Protein AF-A0A4Q7M6X7-F1 (afdb_monomer)

Structure (mmCIF, N/CA/C/O backbone):
data_AF-A0A4Q7M6X7-F1
#
_entry.id   AF-A0A4Q7M6X7-F1
#
loop_
_atom_site.group_PDB
_atom_site.id
_atom_site.type_symbol
_atom_site.label_atom_id
_atom_site.label_alt_id
_atom_site.label_comp_id
_atom_site.label_asym_id
_atom_site.label_entity_id
_atom_site.label_seq_id
_atom_site.pdbx_PDB_ins_code
_atom_site.Cartn_x
_atom_site.Cartn_y
_atom_site.Cartn_z
_atom_site.occupancy
_atom_site.B_iso_or_equiv
_atom_site.auth_seq_id
_atom_site.auth_comp_id
_atom_site.auth_asym_id
_atom_site.auth_atom_id
_atom_site.pdbx_PDB_model_num
ATOM 1 N N . MET A 1 1 ? 23.622 17.081 33.158 1.00 60.22 1 MET A N 1
ATOM 2 C CA . MET A 1 1 ? 22.443 16.207 32.948 1.00 60.22 1 MET A CA 1
ATOM 3 C C . MET A 1 1 ? 22.949 14.878 32.394 1.00 60.22 1 MET A C 1
ATOM 5 O O . MET A 1 1 ? 23.572 14.909 31.345 1.00 60.22 1 MET A O 1
ATOM 9 N N . SER A 1 2 ? 22.808 13.750 33.102 1.00 85.81 2 SER A N 1
ATOM 10 C CA . SER A 1 2 ? 23.437 12.482 32.676 1.00 85.81 2 SER A CA 1
ATOM 11 C C . SER A 1 2 ? 22.753 11.872 31.443 1.00 85.81 2 SER A C 1
ATOM 13 O O . SER A 1 2 ? 21.548 12.058 31.244 1.00 85.81 2 SER A O 1
ATOM 15 N N . ALA A 1 3 ? 23.503 11.115 30.633 1.00 75.94 3 ALA A N 1
ATOM 16 C CA . ALA A 1 3 ? 22.980 10.408 29.458 1.00 75.94 3 ALA A CA 1
ATOM 17 C C . ALA A 1 3 ? 21.802 9.478 29.814 1.00 75.94 3 ALA A C 1
ATOM 19 O O . ALA A 1 3 ? 20.800 9.440 29.104 1.00 75.94 3 ALA A O 1
ATOM 20 N N . ALA A 1 4 ? 21.860 8.821 30.978 1.00 76.25 4 ALA A N 1
ATOM 21 C CA . ALA A 1 4 ? 20.775 7.991 31.501 1.00 76.25 4 ALA A CA 1
ATOM 22 C C . ALA A 1 4 ? 19.491 8.793 31.801 1.00 76.25 4 ALA A C 1
ATOM 24 O O . ALA A 1 4 ? 18.389 8.351 31.477 1.00 76.25 4 ALA A O 1
ATOM 25 N N . ALA A 1 5 ? 19.614 10.002 32.362 1.00 75.50 5 ALA A N 1
ATOM 26 C CA . ALA A 1 5 ? 18.465 10.873 32.620 1.00 75.50 5 ALA A CA 1
ATOM 27 C C . ALA A 1 5 ? 17.853 11.432 31.323 1.00 75.50 5 ALA A C 1
ATOM 29 O O . ALA A 1 5 ? 16.642 11.643 31.248 1.00 75.50 5 ALA A O 1
ATOM 30 N N . TRP A 1 6 ? 18.677 11.675 30.297 1.00 76.62 6 TRP A N 1
ATOM 31 C CA . TRP A 1 6 ? 18.209 12.062 28.964 1.00 76.62 6 TRP A CA 1
ATOM 32 C C . TRP A 1 6 ? 17.449 10.917 28.279 1.00 76.62 6 TRP A C 1
ATOM 34 O O . TRP A 1 6 ? 16.283 11.102 27.936 1.00 76.62 6 TRP A O 1
ATOM 44 N N . LEU A 1 7 ? 18.035 9.715 28.216 1.00 79.69 7 LEU A N 1
ATOM 45 C CA . LEU A 1 7 ? 17.387 8.518 27.663 1.00 79.69 7 LEU A CA 1
ATOM 46 C C . LEU A 1 7 ? 16.067 8.189 28.378 1.00 79.69 7 LEU A C 1
ATOM 48 O O . LEU A 1 7 ? 15.069 7.869 27.734 1.00 79.69 7 LEU A O 1
ATOM 52 N N . GLY A 1 8 ? 16.027 8.324 29.708 1.00 79.88 8 GLY A N 1
ATOM 53 C CA . GLY A 1 8 ? 14.819 8.090 30.499 1.00 79.88 8 GLY A CA 1
ATOM 54 C C . GLY A 1 8 ? 13.679 9.070 30.197 1.00 79.88 8 GLY A C 1
ATOM 55 O O . GLY A 1 8 ? 12.515 8.665 30.186 1.00 79.88 8 GLY A O 1
ATOM 56 N N . ARG A 1 9 ? 13.984 10.347 29.930 1.00 84.38 9 ARG A N 1
ATOM 57 C CA . ARG A 1 9 ? 12.972 11.343 29.534 1.00 84.38 9 ARG A CA 1
ATOM 58 C C . ARG A 1 9 ? 12.481 11.124 28.113 1.00 84.38 9 ARG A C 1
ATOM 60 O O . ARG A 1 9 ? 11.271 11.146 27.897 1.00 84.38 9 ARG A O 1
ATOM 67 N N . GLU A 1 10 ? 13.389 10.880 27.174 1.00 81.62 10 GLU A N 1
ATOM 68 C CA . GLU A 1 10 ? 13.009 10.642 25.781 1.00 81.62 10 GLU A CA 1
ATOM 69 C C . GLU A 1 10 ? 12.154 9.382 25.654 1.00 81.62 10 GLU A C 1
ATOM 71 O O . GLU A 1 10 ? 11.096 9.432 25.034 1.00 81.62 10 GLU A O 1
ATOM 76 N N . ARG A 1 11 ? 12.500 8.291 26.350 1.00 76.88 11 ARG A N 1
ATOM 77 C CA . ARG A 1 11 ? 11.667 7.080 26.380 1.00 76.88 11 ARG A CA 1
ATOM 78 C C . ARG A 1 11 ? 10.240 7.363 26.858 1.00 76.88 11 ARG A C 1
ATOM 80 O O . ARG A 1 11 ? 9.290 6.991 26.179 1.00 76.88 11 ARG A O 1
ATOM 87 N N . ARG A 1 12 ? 10.070 8.084 27.975 1.00 79.62 12 ARG A N 1
ATOM 88 C CA . ARG A 1 12 ? 8.732 8.466 28.478 1.00 79.62 12 ARG A CA 1
ATOM 89 C C . ARG A 1 12 ? 7.971 9.335 27.481 1.00 79.62 12 ARG A C 1
ATOM 91 O O . ARG A 1 12 ? 6.757 9.212 27.360 1.00 79.62 12 ARG A O 1
ATOM 98 N N . ARG A 1 13 ? 8.676 10.214 26.767 1.00 81.69 13 ARG A N 1
ATOM 99 C CA . ARG A 1 13 ? 8.093 11.074 25.737 1.00 81.69 13 ARG A CA 1
ATOM 100 C C . ARG A 1 13 ? 7.631 10.262 24.528 1.00 81.69 13 ARG A C 1
ATOM 102 O O . ARG A 1 13 ? 6.521 10.483 24.055 1.00 81.69 13 ARG A O 1
ATOM 109 N N . PHE A 1 14 ? 8.436 9.309 24.064 1.00 74.44 14 PHE A N 1
ATOM 110 C CA . PHE A 1 14 ? 8.073 8.387 22.987 1.00 74.44 14 PHE A CA 1
ATOM 111 C C . PHE A 1 14 ? 6.892 7.490 23.369 1.00 74.44 14 PHE A C 1
ATOM 113 O O . PHE A 1 14 ? 5.932 7.410 22.603 1.00 74.44 14 PHE A O 1
ATOM 120 N N . ASP A 1 15 ? 6.901 6.903 24.568 1.00 75.00 15 ASP A N 1
ATOM 121 C CA . ASP A 1 15 ? 5.786 6.094 25.076 1.00 75.00 15 ASP A CA 1
ATOM 122 C C . ASP A 1 15 ? 4.497 6.926 25.153 1.00 75.00 15 ASP A C 1
ATOM 124 O O . ASP A 1 15 ? 3.442 6.513 24.661 1.00 75.00 15 ASP A O 1
ATOM 128 N N . ALA A 1 16 ? 4.588 8.151 25.680 1.00 78.19 16 ALA A N 1
ATOM 129 C CA . ALA A 1 16 ? 3.461 9.075 25.730 1.00 78.19 16 ALA A CA 1
ATOM 130 C C . ALA A 1 16 ? 2.956 9.452 24.328 1.00 78.19 16 ALA A C 1
ATOM 132 O O . ALA A 1 16 ? 1.749 9.543 24.126 1.00 78.19 16 ALA A O 1
ATOM 133 N N . LEU A 1 17 ? 3.842 9.637 23.344 1.00 75.94 17 LEU A N 1
ATOM 134 C CA . LEU A 1 17 ? 3.468 9.941 21.958 1.00 75.94 17 LEU A CA 1
ATOM 135 C C . LEU A 1 17 ? 2.793 8.754 21.256 1.00 75.94 17 LEU A C 1
ATOM 137 O O . LEU A 1 17 ? 1.830 8.949 20.506 1.00 75.94 17 LEU A O 1
ATOM 141 N N . LEU A 1 18 ? 3.267 7.531 21.503 1.00 69.00 18 LEU A N 1
ATOM 142 C CA . LEU A 1 18 ? 2.704 6.312 20.924 1.00 69.00 18 LEU A CA 1
ATOM 143 C C . LEU A 1 18 ? 1.310 6.025 21.488 1.00 69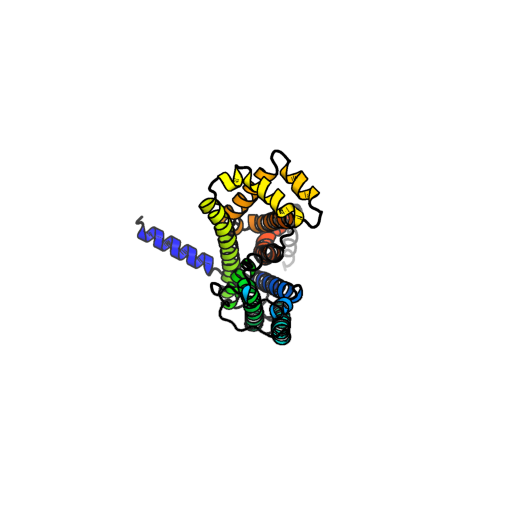.00 18 LEU A C 1
ATOM 145 O O . LEU A 1 18 ? 0.373 5.794 20.717 1.00 69.00 18 LEU A O 1
ATOM 149 N N . ILE A 1 19 ? 1.157 6.127 22.809 1.00 79.56 19 ILE A N 1
ATOM 150 C CA . ILE A 1 19 ? -0.067 5.769 23.543 1.00 79.56 19 ILE A CA 1
ATOM 151 C C . ILE A 1 19 ? -1.029 6.968 23.667 1.00 79.56 19 ILE A C 1
ATOM 153 O O . ILE A 1 19 ? -2.177 6.808 24.084 1.00 79.56 19 ILE A O 1
ATOM 157 N N . ALA A 1 20 ? -0.617 8.169 23.233 1.00 85.69 20 ALA A N 1
ATOM 158 C CA . ALA A 1 20 ? -1.441 9.376 23.273 1.00 85.69 20 ALA A CA 1
ATOM 159 C C . ALA A 1 20 ? -2.847 9.114 22.702 1.00 85.69 20 ALA A C 1
ATOM 161 O O . ALA A 1 20 ? -2.956 8.599 21.579 1.00 85.69 20 ALA A O 1
ATOM 162 N N . PRO A 1 21 ? -3.923 9.515 23.402 1.00 89.62 21 PRO A N 1
ATOM 163 C CA . PRO A 1 21 ? -5.282 9.329 22.916 1.00 89.62 21 PRO A CA 1
ATOM 164 C C . PRO A 1 21 ? -5.461 9.862 21.492 1.00 89.62 21 PRO A C 1
ATOM 166 O O . PRO A 1 21 ? -5.054 10.979 21.165 1.00 89.62 21 PRO A O 1
ATOM 169 N N . GLY A 1 22 ? -6.052 9.042 20.626 1.00 91.69 22 GLY A N 1
ATOM 170 C CA . GLY A 1 22 ? -6.423 9.419 19.266 1.00 91.69 22 GLY A CA 1
ATOM 171 C C . GLY A 1 22 ? -7.928 9.403 19.087 1.00 91.69 22 GLY A C 1
ATOM 172 O O . GLY A 1 22 ? -8.649 8.755 19.840 1.00 91.69 22 GLY A O 1
ATOM 173 N N . GLU A 1 23 ? -8.408 10.129 18.084 1.00 93.56 23 GLU A N 1
ATOM 174 C CA . GLU A 1 23 ? -9.836 10.192 17.783 1.00 93.56 23 GLU A CA 1
ATOM 175 C C . GLU A 1 23 ? -10.318 8.946 17.037 1.00 93.56 23 GLU A C 1
ATOM 177 O O . GLU A 1 23 ? -9.700 8.522 16.053 1.00 93.56 23 GLU A O 1
ATOM 182 N N . ALA A 1 24 ? -11.475 8.422 17.450 1.00 95.12 24 ALA A N 1
ATOM 183 C CA . ALA A 1 24 ? -12.109 7.251 16.854 1.00 95.12 24 ALA A CA 1
ATOM 184 C C . ALA A 1 24 ? -12.298 7.394 15.335 1.00 95.12 24 ALA A C 1
ATOM 186 O O . ALA A 1 24 ? -12.160 6.413 14.604 1.00 95.12 24 ALA A O 1
ATOM 187 N N . ARG A 1 25 ? -12.566 8.608 14.826 1.00 95.25 25 ARG A N 1
ATOM 188 C CA . ARG A 1 25 ? -12.727 8.858 13.384 1.00 95.25 25 ARG A CA 1
ATOM 189 C C . ARG A 1 25 ? -11.512 8.430 12.564 1.00 95.25 25 ARG A C 1
ATOM 191 O O . ARG A 1 25 ? -11.690 7.794 11.534 1.00 95.25 25 ARG A O 1
ATOM 198 N N . HIS A 1 26 ? -10.290 8.744 13.002 1.00 94.38 26 HIS A N 1
ATOM 199 C CA . HIS A 1 26 ? -9.095 8.449 12.207 1.00 94.38 26 HIS A CA 1
ATOM 200 C C . HIS A 1 26 ? -8.833 6.949 12.201 1.00 94.38 26 HIS A C 1
ATOM 202 O O . HIS A 1 26 ? -8.603 6.375 11.143 1.00 94.38 26 HIS A O 1
ATOM 208 N N . ALA A 1 27 ? -8.958 6.302 13.365 1.00 95.94 27 ALA A N 1
ATOM 209 C CA . ALA A 1 27 ? -8.844 4.854 13.459 1.00 95.94 27 ALA A CA 1
ATOM 210 C C . ALA A 1 27 ? -9.886 4.144 12.589 1.00 95.94 27 ALA A C 1
ATOM 212 O O . ALA A 1 27 ? -9.571 3.174 11.906 1.00 95.94 27 ALA A O 1
ATOM 213 N N . ARG A 1 28 ? -11.118 4.664 12.553 1.00 96.19 28 ARG A N 1
ATOM 214 C CA . ARG A 1 28 ? -12.157 4.156 11.661 1.00 96.19 28 ARG A CA 1
ATOM 215 C C . ARG A 1 28 ? -11.757 4.284 10.197 1.00 96.19 28 ARG A C 1
ATOM 217 O O . ARG A 1 28 ? -11.775 3.273 9.501 1.00 96.19 28 ARG A O 1
ATOM 224 N N . TRP A 1 29 ? -11.416 5.484 9.742 1.00 96.62 29 TRP A N 1
ATOM 225 C CA . TRP A 1 29 ? -11.080 5.721 8.340 1.00 96.62 29 TRP A CA 1
ATOM 226 C C . TRP A 1 29 ? -9.911 4.863 7.873 1.00 96.62 29 TRP A C 1
ATOM 228 O O . TRP A 1 29 ? -10.041 4.193 6.856 1.00 96.62 29 TRP A O 1
ATOM 238 N N . VAL A 1 30 ? -8.827 4.803 8.650 1.00 97.69 30 VAL A N 1
ATOM 239 C CA . VAL A 1 30 ? -7.657 3.994 8.289 1.00 97.69 30 VAL A CA 1
ATOM 240 C C . VAL A 1 30 ? -8.013 2.509 8.246 1.00 97.69 30 VAL A C 1
ATOM 242 O O . VAL A 1 30 ? -7.757 1.858 7.242 1.00 97.69 30 VAL A O 1
ATOM 245 N N . HIS A 1 31 ? -8.682 1.975 9.274 1.00 98.12 31 HIS A N 1
ATOM 246 C CA . HIS A 1 31 ? -9.094 0.568 9.281 1.00 98.12 31 HIS A CA 1
ATOM 247 C C . HIS A 1 31 ? -10.022 0.219 8.111 1.00 98.12 31 HIS A C 1
ATOM 249 O O . HIS A 1 31 ? -9.850 -0.811 7.471 1.00 98.12 31 HIS A O 1
ATOM 255 N N . ALA A 1 32 ? -11.041 1.044 7.847 1.00 98.12 32 ALA A N 1
ATOM 256 C CA . ALA A 1 32 ? -11.970 0.797 6.745 1.00 98.12 32 ALA A CA 1
ATOM 257 C C . ALA A 1 32 ? -11.271 0.920 5.388 1.00 98.12 32 ALA A C 1
ATOM 259 O O . ALA A 1 32 ? -11.530 0.105 4.514 1.00 98.12 32 ALA A O 1
ATOM 260 N N . GLY A 1 33 ? -10.361 1.885 5.234 1.00 98.38 33 GLY A N 1
ATOM 261 C CA . GLY A 1 33 ? -9.555 2.045 4.031 1.00 98.38 33 GLY A CA 1
ATOM 262 C C . GLY A 1 33 ? -8.668 0.829 3.778 1.00 98.38 33 GLY A C 1
ATOM 263 O O . GLY A 1 33 ? -8.742 0.249 2.706 1.00 98.38 33 GLY A O 1
ATOM 264 N N . VAL A 1 34 ? -7.904 0.371 4.776 1.00 98.44 34 VAL A N 1
ATOM 265 C CA . VAL A 1 34 ? -7.063 -0.834 4.644 1.00 98.44 34 VAL A CA 1
ATOM 266 C C . VAL A 1 34 ? -7.916 -2.075 4.354 1.00 98.44 34 VAL A C 1
ATOM 268 O O . VAL A 1 34 ? -7.572 -2.849 3.466 1.00 98.44 34 VAL A O 1
ATOM 271 N N . ALA A 1 35 ? -9.059 -2.240 5.031 1.00 98.62 35 ALA A N 1
ATOM 272 C CA . ALA A 1 35 ? -10.004 -3.323 4.742 1.00 98.62 35 ALA A CA 1
ATOM 273 C C . ALA A 1 35 ? -10.546 -3.257 3.304 1.00 98.62 35 ALA A C 1
ATOM 275 O O . ALA A 1 35 ? -10.658 -4.288 2.649 1.00 98.62 35 ALA A O 1
ATOM 276 N N . ALA A 1 36 ? -10.844 -2.057 2.799 1.00 98.69 36 ALA A N 1
ATOM 277 C CA . ALA A 1 36 ? -11.293 -1.850 1.427 1.00 98.69 36 ALA A CA 1
ATOM 278 C C . ALA A 1 36 ? -10.204 -2.191 0.407 1.00 98.69 36 ALA A C 1
ATOM 280 O O . ALA A 1 36 ? -10.513 -2.832 -0.590 1.00 98.69 36 ALA A O 1
ATOM 281 N N . VAL A 1 37 ? -8.938 -1.843 0.667 1.00 98.44 37 VAL A N 1
ATOM 282 C CA . VAL A 1 37 ? -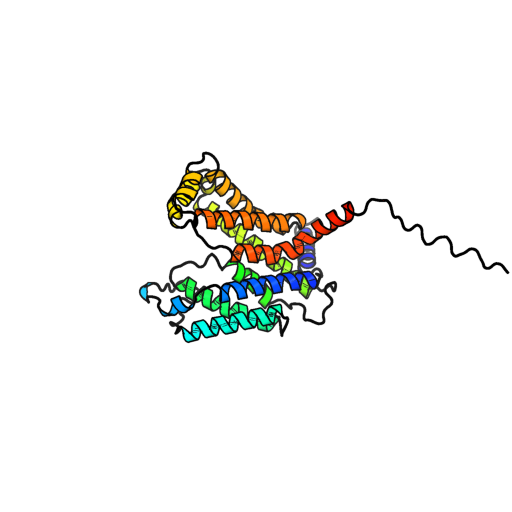7.826 -2.244 -0.211 1.00 98.44 37 VAL A CA 1
ATOM 283 C C . VAL A 1 37 ? -7.677 -3.762 -0.238 1.00 98.44 37 VAL A C 1
ATOM 285 O O . VAL A 1 37 ? -7.600 -4.338 -1.318 1.00 98.44 37 VAL A O 1
ATOM 288 N N . VAL A 1 38 ? -7.704 -4.422 0.925 1.00 98.38 38 VAL A N 1
ATOM 289 C CA . VAL A 1 38 ? -7.664 -5.893 1.012 1.00 98.38 38 VAL A CA 1
ATOM 290 C C . VAL A 1 38 ? -8.823 -6.519 0.229 1.00 98.38 38 VAL A C 1
ATOM 292 O O . VAL A 1 38 ? -8.597 -7.379 -0.616 1.00 98.38 38 VAL A O 1
ATOM 295 N N . GLY A 1 39 ? -10.056 -6.055 0.457 1.00 98.31 39 GLY A N 1
ATOM 296 C CA . GLY A 1 39 ? -11.241 -6.551 -0.245 1.00 98.31 39 GLY A CA 1
ATOM 297 C C . GLY A 1 39 ? -11.179 -6.331 -1.758 1.00 98.31 39 GLY A C 1
ATOM 298 O O . GLY A 1 39 ? -11.489 -7.244 -2.516 1.00 98.31 39 GLY A O 1
ATOM 299 N N . LEU A 1 40 ? -10.720 -5.158 -2.205 1.00 97.94 40 LEU A N 1
ATOM 300 C CA . LEU A 1 40 ? -10.545 -4.849 -3.624 1.00 97.94 40 LEU A CA 1
ATOM 301 C C . LEU A 1 40 ? -9.518 -5.778 -4.275 1.00 97.94 40 LEU A C 1
ATOM 303 O O . LEU A 1 40 ? -9.775 -6.299 -5.353 1.00 97.94 40 LEU A O 1
ATOM 307 N N . ARG A 1 41 ? -8.373 -6.013 -3.627 1.00 95.69 41 ARG A N 1
ATOM 308 C CA . ARG A 1 41 ? -7.322 -6.891 -4.165 1.00 95.69 41 ARG A CA 1
ATOM 309 C C . ARG A 1 41 ? -7.749 -8.351 -4.212 1.00 95.69 41 ARG A C 1
ATOM 311 O O . ARG A 1 41 ? -7.419 -9.046 -5.167 1.00 95.69 41 ARG A O 1
ATOM 318 N N . LEU A 1 42 ? -8.523 -8.795 -3.225 1.00 96.81 42 LEU A N 1
ATOM 319 C CA . LEU A 1 42 ? -9.161 -10.105 -3.264 1.00 96.81 42 LEU A CA 1
ATOM 320 C C . LEU A 1 42 ? -10.156 -10.210 -4.427 1.00 96.81 42 LEU A C 1
ATOM 322 O O . LEU A 1 42 ? -10.142 -11.209 -5.133 1.00 96.81 42 LEU A O 1
ATOM 326 N N . ALA A 1 43 ? -10.989 -9.193 -4.652 1.00 97.00 43 ALA A N 1
ATOM 327 C CA . ALA A 1 43 ? -12.038 -9.227 -5.670 1.00 97.00 43 ALA A CA 1
ATOM 328 C C . ALA A 1 43 ? -11.523 -9.048 -7.110 1.00 97.00 43 ALA A C 1
ATOM 330 O O . ALA A 1 43 ? -12.047 -9.677 -8.021 1.00 97.00 43 ALA A O 1
ATOM 331 N N . ALA A 1 44 ? -10.524 -8.189 -7.323 1.00 94.00 44 ALA A N 1
ATOM 332 C CA . ALA A 1 44 ? -10.094 -7.770 -8.659 1.00 94.00 44 ALA A CA 1
ATOM 333 C C . ALA A 1 44 ? -9.122 -8.742 -9.343 1.00 94.00 44 ALA A C 1
ATOM 335 O O . ALA A 1 44 ? -8.879 -8.617 -10.541 1.00 94.00 44 ALA A O 1
ATOM 336 N N . ARG A 1 45 ? -8.527 -9.673 -8.593 1.00 91.25 45 ARG A N 1
ATOM 337 C CA . ARG A 1 45 ? -7.543 -10.617 -9.122 1.00 91.25 45 ARG A CA 1
ATOM 338 C C . ARG A 1 45 ? -8.167 -11.986 -9.334 1.00 91.25 45 ARG A C 1
ATOM 340 O O . ARG A 1 45 ? -8.883 -12.481 -8.467 1.00 91.25 45 ARG A O 1
ATOM 347 N N . ASP A 1 46 ? -7.820 -12.612 -10.451 1.00 92.25 46 ASP A N 1
ATOM 348 C CA . ASP A 1 46 ? -8.075 -14.031 -10.645 1.00 92.25 46 ASP A CA 1
ATOM 349 C C . ASP A 1 46 ? -7.024 -14.861 -9.899 1.00 92.25 46 ASP A C 1
ATOM 351 O O . ASP A 1 46 ? -5.852 -14.927 -10.280 1.00 92.25 46 ASP A O 1
ATOM 355 N N . TRP A 1 47 ? -7.446 -15.460 -8.789 1.00 92.44 47 TRP A N 1
ATOM 356 C CA . TRP A 1 47 ? -6.603 -16.342 -7.988 1.00 92.44 47 TRP A CA 1
ATOM 357 C C . TRP A 1 47 ? -6.623 -17.784 -8.489 1.00 92.44 47 TRP A C 1
ATOM 359 O O . TRP A 1 47 ? -5.753 -18.554 -8.091 1.00 92.44 47 TRP A O 1
ATOM 369 N N . THR A 1 48 ? -7.579 -18.157 -9.347 1.00 93.62 48 THR A N 1
ATOM 370 C CA . THR A 1 48 ? -7.757 -19.542 -9.807 1.00 93.62 48 THR A CA 1
ATOM 371 C C . THR A 1 48 ? -6.614 -20.016 -10.694 1.00 93.62 48 THR A C 1
ATOM 373 O O . THR A 1 48 ? -6.300 -21.198 -10.671 1.00 93.62 48 THR A O 1
ATOM 376 N N . VAL A 1 49 ? -5.884 -19.085 -11.317 1.00 90.56 49 VAL A N 1
ATOM 377 C CA . VAL A 1 49 ? -4.621 -19.336 -12.031 1.00 90.56 49 VAL A CA 1
ATOM 378 C C . VAL A 1 49 ? -3.588 -20.084 -11.170 1.00 90.56 49 VAL A C 1
ATOM 380 O O . VAL A 1 49 ? -2.715 -20.764 -11.700 1.00 90.56 49 VAL A O 1
ATOM 383 N N . LEU A 1 50 ? -3.673 -20.007 -9.834 1.00 88.88 50 LEU A N 1
ATOM 384 C CA . LEU A 1 50 ? -2.807 -20.790 -8.943 1.00 88.88 50 LEU A CA 1
ATOM 385 C C . LEU A 1 50 ? -3.096 -22.297 -8.970 1.00 88.88 50 LEU A C 1
ATOM 387 O O . LEU A 1 50 ? -2.206 -23.067 -8.619 1.00 88.88 50 LEU A O 1
ATOM 391 N N . ALA A 1 51 ? -4.308 -22.713 -9.348 1.00 90.75 51 ALA A N 1
ATOM 392 C CA . ALA A 1 51 ? -4.676 -24.123 -9.462 1.00 90.75 51 ALA A CA 1
ATOM 393 C C . ALA A 1 51 ? -4.049 -24.784 -10.699 1.00 90.75 51 ALA A C 1
ATOM 395 O O . ALA A 1 51 ? -3.693 -25.956 -10.639 1.00 90.75 51 ALA A O 1
ATOM 396 N N . ASP A 1 52 ? -3.852 -24.018 -11.775 1.00 87.69 52 ASP A N 1
ATOM 397 C CA . ASP A 1 52 ? -3.264 -24.490 -13.038 1.00 87.69 52 ASP A CA 1
ATOM 398 C C . ASP A 1 52 ? -1.732 -24.328 -13.075 1.00 87.69 52 ASP A C 1
ATOM 400 O O . ASP A 1 52 ? -1.094 -24.413 -14.126 1.00 87.69 52 ASP A O 1
ATOM 404 N N . ARG A 1 53 ? -1.119 -24.043 -11.923 1.00 82.94 53 ARG A N 1
ATOM 405 C CA . ARG A 1 53 ? 0.311 -23.760 -11.814 1.00 82.94 53 ARG A CA 1
ATOM 406 C C . ARG A 1 53 ? 1.148 -25.013 -12.072 1.00 82.94 53 ARG A C 1
ATOM 408 O O . ARG A 1 53 ? 0.979 -26.025 -11.397 1.00 82.94 53 ARG A O 1
ATOM 415 N N . ASP A 1 54 ? 2.155 -24.876 -12.935 1.00 82.81 54 ASP A N 1
ATOM 416 C CA . ASP A 1 54 ? 3.196 -25.891 -13.108 1.00 82.81 54 ASP A CA 1
ATOM 417 C C . ASP A 1 54 ? 3.970 -26.110 -11.785 1.00 82.81 54 ASP A C 1
ATOM 419 O O . ASP A 1 54 ? 4.539 -25.150 -11.242 1.00 82.81 54 ASP A O 1
ATOM 423 N N . PRO A 1 55 ? 4.031 -27.349 -11.255 1.00 81.00 55 PRO A N 1
ATOM 424 C CA . PRO A 1 55 ? 4.787 -27.674 -10.048 1.00 81.00 55 PRO A CA 1
ATOM 425 C C . PRO A 1 55 ? 6.256 -27.228 -10.084 1.00 81.00 55 PRO A C 1
ATOM 427 O O . PRO A 1 55 ? 6.808 -26.906 -9.030 1.00 81.00 55 PRO A O 1
ATOM 430 N N . ALA A 1 56 ? 6.880 -27.159 -11.266 1.00 82.00 56 ALA A N 1
ATOM 431 C CA . ALA A 1 56 ? 8.265 -26.721 -11.441 1.00 82.00 56 ALA A CA 1
ATOM 432 C C . ALA A 1 56 ? 8.487 -25.239 -11.088 1.00 82.00 56 ALA A C 1
ATOM 434 O O . ALA A 1 56 ? 9.603 -24.841 -10.757 1.00 82.00 56 ALA A O 1
ATOM 435 N N . LEU A 1 57 ? 7.434 -24.416 -11.111 1.00 75.25 57 LEU A N 1
ATOM 436 C CA . LEU A 1 57 ? 7.500 -22.993 -10.759 1.00 75.25 57 LEU A CA 1
ATOM 437 C C . LEU A 1 57 ? 7.400 -22.744 -9.246 1.00 75.25 57 LEU A C 1
ATOM 439 O O . LEU A 1 57 ? 7.421 -21.593 -8.799 1.00 75.25 57 LEU A O 1
ATOM 443 N N . ARG A 1 58 ? 7.274 -23.800 -8.432 1.00 74.56 58 ARG A N 1
ATOM 444 C CA . ARG A 1 58 ? 7.153 -23.676 -6.981 1.00 74.56 58 ARG A CA 1
ATOM 445 C C . ARG A 1 58 ? 8.519 -23.451 -6.330 1.00 74.56 58 ARG A C 1
ATOM 447 O O . ARG A 1 58 ? 9.421 -24.277 -6.395 1.00 74.56 58 ARG A O 1
ATOM 454 N N . THR A 1 59 ? 8.635 -22.350 -5.596 1.00 71.81 59 THR A N 1
ATOM 455 C CA . THR A 1 59 ? 9.792 -22.030 -4.753 1.00 71.81 59 THR A CA 1
ATOM 456 C C . THR A 1 59 ? 9.485 -22.332 -3.287 1.00 71.81 59 THR A C 1
ATOM 458 O O . THR A 1 59 ? 8.571 -21.738 -2.704 1.00 71.81 59 THR A O 1
ATOM 461 N N . HIS A 1 60 ? 10.283 -23.199 -2.662 1.00 68.81 60 HIS A N 1
ATOM 462 C CA . HIS A 1 60 ? 10.122 -23.588 -1.253 1.00 68.81 60 HIS A CA 1
ATOM 463 C C . HIS A 1 60 ? 10.706 -22.584 -0.243 1.00 68.81 60 HIS A C 1
ATOM 465 O O . HIS A 1 60 ? 10.551 -22.760 0.960 1.00 68.81 60 HIS A O 1
ATOM 471 N N . THR A 1 61 ? 11.350 -21.515 -0.711 1.00 70.06 61 THR A N 1
ATOM 472 C CA . THR A 1 61 ? 12.008 -20.504 0.135 1.00 70.06 61 THR A CA 1
ATOM 473 C C . THR A 1 61 ? 11.053 -19.451 0.712 1.00 70.06 61 THR A C 1
ATOM 475 O O . THR A 1 61 ? 11.462 -18.643 1.541 1.00 70.06 61 THR A O 1
ATOM 478 N N . ASN A 1 62 ? 9.782 -19.453 0.299 1.00 74.38 62 ASN A N 1
ATOM 479 C CA . ASN A 1 62 ? 8.780 -18.455 0.684 1.00 74.38 62 ASN A CA 1
ATOM 480 C C . ASN A 1 62 ? 7.807 -18.975 1.761 1.00 74.38 62 ASN A C 1
ATOM 482 O O . ASN A 1 62 ? 7.659 -20.181 1.942 1.00 74.38 62 ASN A O 1
ATOM 486 N N . LEU A 1 63 ? 7.093 -18.060 2.440 1.00 71.62 63 LEU A N 1
ATOM 487 C CA . LEU A 1 63 ? 6.233 -18.328 3.614 1.00 71.62 63 LEU A CA 1
ATOM 488 C C . LEU A 1 63 ? 5.311 -19.556 3.477 1.00 71.62 63 LEU A C 1
ATOM 490 O O . LEU A 1 63 ? 5.126 -20.285 4.447 1.00 71.62 63 LEU A O 1
ATOM 494 N N . LEU A 1 64 ? 4.735 -19.770 2.288 1.00 81.62 64 LEU A N 1
ATOM 495 C CA . LEU A 1 64 ? 3.826 -20.882 1.972 1.00 81.62 64 LEU A CA 1
ATOM 496 C C . LEU A 1 64 ? 4.373 -21.796 0.865 1.00 81.62 64 LEU A C 1
ATOM 498 O O . LEU A 1 64 ? 3.612 -22.452 0.158 1.00 81.62 64 LEU A O 1
ATOM 502 N N . GLY A 1 65 ? 5.695 -21.851 0.696 1.00 77.94 65 GLY A N 1
ATOM 503 C CA . GLY A 1 65 ? 6.349 -22.744 -0.265 1.00 77.94 65 GLY A CA 1
ATOM 504 C C . GLY A 1 65 ? 6.148 -24.234 0.037 1.00 77.94 65 GLY A C 1
ATOM 505 O O . GLY A 1 65 ? 6.336 -25.067 -0.841 1.00 77.94 65 GLY A O 1
ATOM 506 N N . TRP A 1 66 ? 5.738 -24.567 1.260 1.00 82.31 66 TRP A N 1
ATOM 507 C CA . TRP A 1 66 ? 5.435 -25.923 1.726 1.00 82.31 66 TRP A CA 1
ATOM 508 C C . TRP A 1 66 ? 3.952 -26.306 1.588 1.00 82.31 66 TRP A C 1
ATOM 510 O O . TRP A 1 66 ? 3.601 -27.459 1.821 1.00 82.31 66 TRP A O 1
ATOM 520 N N . ALA A 1 67 ? 3.067 -25.362 1.248 1.00 84.19 67 ALA A N 1
ATOM 521 C CA . ALA A 1 67 ? 1.635 -25.632 1.177 1.00 84.19 67 ALA A CA 1
ATOM 522 C C . ALA A 1 67 ? 1.281 -26.485 -0.064 1.00 84.19 67 ALA A C 1
ATOM 524 O O . ALA A 1 67 ? 1.807 -26.214 -1.157 1.00 84.19 67 ALA A O 1
ATOM 525 N N . PRO A 1 68 ? 0.379 -27.480 0.074 1.00 84.12 68 PRO A N 1
ATOM 526 C CA . PRO A 1 68 ? -0.080 -28.292 -1.052 1.00 84.12 68 PRO A CA 1
ATOM 527 C C . PRO A 1 68 ? -0.822 -27.435 -2.085 1.00 84.12 68 PRO A C 1
ATOM 529 O O . PRO A 1 68 ? -1.297 -26.340 -1.770 1.00 84.12 68 PRO A O 1
ATOM 532 N N . ASP A 1 69 ? -0.914 -27.921 -3.327 1.00 85.25 69 ASP A N 1
ATOM 533 C CA . ASP A 1 69 ? -1.754 -27.266 -4.332 1.00 85.25 69 ASP A CA 1
ATOM 534 C C . ASP A 1 69 ? -3.219 -27.327 -3.906 1.00 85.25 69 ASP A C 1
ATOM 536 O O . ASP A 1 69 ? -3.703 -28.332 -3.381 1.00 85.25 69 ASP A O 1
ATOM 540 N N . LEU A 1 70 ? -3.909 -26.209 -4.105 1.00 90.44 70 LEU A N 1
ATOM 541 C CA . LEU A 1 70 ? -5.319 -26.077 -3.787 1.00 90.44 70 LEU A CA 1
ATOM 542 C C . LEU A 1 70 ? -6.124 -26.114 -5.086 1.00 90.44 70 LEU A C 1
ATOM 544 O O . LEU A 1 70 ? -5.751 -25.430 -6.041 1.00 90.44 70 LEU A O 1
ATOM 548 N N . PRO A 1 71 ? -7.249 -26.846 -5.127 1.00 94.25 71 PRO A N 1
ATOM 549 C CA . PRO A 1 71 ? -8.144 -26.783 -6.271 1.00 94.25 71 PRO A CA 1
ATOM 550 C C . PRO A 1 71 ? -8.747 -25.377 -6.401 1.00 94.25 71 PRO A C 1
ATOM 552 O O . PRO A 1 71 ? -8.908 -24.660 -5.406 1.00 94.25 71 PRO A O 1
ATOM 555 N N . ALA A 1 72 ? -9.162 -25.006 -7.615 1.00 95.62 72 ALA A N 1
ATOM 556 C CA . ALA A 1 72 ? -9.769 -23.702 -7.901 1.00 95.62 72 ALA A CA 1
ATOM 557 C C . ALA A 1 72 ? -10.948 -23.374 -6.966 1.00 95.62 72 ALA A C 1
ATOM 559 O O . ALA A 1 72 ? -11.081 -22.243 -6.503 1.00 95.62 72 ALA A O 1
ATOM 560 N N . SER A 1 73 ? -11.758 -24.373 -6.600 1.00 96.69 73 SER A N 1
ATOM 561 C CA . SER A 1 73 ? -12.878 -24.216 -5.663 1.00 96.69 73 SER A CA 1
ATOM 562 C C . SER A 1 73 ? -12.445 -23.738 -4.273 1.00 96.69 73 SER A C 1
ATOM 564 O O . SER A 1 73 ? -13.115 -22.891 -3.682 1.00 96.69 73 SER A O 1
ATOM 566 N N . ALA A 1 74 ? -11.312 -24.222 -3.758 1.00 96.25 74 ALA A N 1
ATOM 567 C CA . ALA A 1 74 ? -10.772 -23.786 -2.474 1.00 96.25 74 ALA A CA 1
ATOM 568 C C . ALA A 1 74 ? -10.245 -22.345 -2.551 1.00 96.25 74 ALA A C 1
ATOM 570 O O . ALA A 1 74 ? -10.478 -21.555 -1.636 1.00 96.25 74 ALA A O 1
ATOM 571 N N . LEU A 1 75 ? -9.595 -21.976 -3.659 1.00 96.38 75 LEU A N 1
ATOM 572 C CA . LEU A 1 75 ? -9.114 -20.611 -3.897 1.00 96.38 75 LEU A CA 1
ATOM 573 C C . LEU A 1 75 ? -10.279 -19.614 -3.997 1.00 96.38 75 LEU A C 1
ATOM 575 O O . LEU A 1 75 ? -10.246 -18.570 -3.345 1.00 96.38 75 LEU A O 1
ATOM 579 N N . ILE A 1 76 ? -11.343 -19.976 -4.723 1.00 97.25 76 ILE A N 1
ATOM 580 C CA . ILE A 1 76 ? -12.585 -19.193 -4.811 1.00 97.25 76 ILE A CA 1
ATOM 581 C C . ILE A 1 76 ? -13.234 -19.067 -3.430 1.00 97.25 76 ILE A C 1
ATOM 583 O O . ILE A 1 76 ? -13.646 -17.975 -3.045 1.00 97.25 76 ILE A O 1
ATOM 587 N N . ALA A 1 77 ? -13.299 -20.150 -2.650 1.00 97.81 77 ALA A N 1
ATOM 588 C CA . ALA A 1 77 ? -13.851 -20.100 -1.299 1.00 97.81 77 ALA A CA 1
ATOM 589 C C . ALA A 1 77 ? -13.066 -19.126 -0.402 1.00 97.81 77 ALA A C 1
ATOM 591 O O . ALA A 1 77 ? -13.673 -18.281 0.257 1.00 97.81 77 ALA A O 1
ATOM 592 N N . LEU A 1 78 ? -11.726 -19.180 -0.422 1.00 97.38 78 LEU A N 1
ATOM 593 C CA . LEU A 1 78 ? -10.870 -18.225 0.293 1.00 97.38 78 LEU A CA 1
ATOM 594 C C . LEU A 1 78 ? -11.120 -16.782 -0.163 1.00 97.38 78 LEU A C 1
ATOM 596 O O . LEU A 1 78 ? -11.227 -15.884 0.675 1.00 97.38 78 LEU A O 1
ATOM 600 N N . GLN A 1 79 ? -11.229 -16.562 -1.473 1.00 97.75 79 GLN A N 1
ATOM 601 C CA . GLN A 1 79 ? -11.498 -15.253 -2.059 1.00 97.75 79 GLN A CA 1
ATOM 602 C C . GLN A 1 79 ? -12.852 -14.701 -1.595 1.00 97.75 79 GLN A C 1
ATOM 604 O O . GLN A 1 79 ? -12.911 -13.594 -1.061 1.00 97.75 79 GLN A O 1
ATOM 609 N N . VAL A 1 80 ? -13.930 -15.477 -1.734 1.00 98.38 80 VAL A N 1
ATOM 610 C CA . VAL A 1 80 ? -15.291 -15.079 -1.345 1.00 98.38 80 VAL A CA 1
ATOM 611 C C . VAL A 1 80 ? -15.371 -14.803 0.154 1.00 98.38 80 VAL A C 1
ATOM 613 O O . VAL A 1 80 ? -15.858 -13.744 0.554 1.00 98.38 80 VAL A O 1
ATOM 616 N N . VAL A 1 81 ? -14.846 -15.702 0.993 1.00 98.69 81 VAL A N 1
ATOM 617 C CA . VAL A 1 81 ? -14.807 -15.507 2.451 1.00 98.69 81 VAL A CA 1
ATOM 618 C C . VAL A 1 81 ? -14.040 -14.234 2.800 1.00 98.69 81 VAL A C 1
ATOM 620 O O . VAL A 1 81 ? -14.527 -13.425 3.591 1.00 98.69 81 VAL A O 1
ATOM 623 N N . GLY A 1 82 ? -12.880 -14.010 2.179 1.00 98.62 82 GLY A N 1
ATOM 624 C CA . GLY A 1 82 ? -12.072 -12.820 2.409 1.00 98.62 82 GLY A CA 1
ATOM 625 C C . GLY A 1 82 ? -12.777 -11.520 2.002 1.00 98.62 82 GLY A C 1
ATOM 626 O O . GLY A 1 82 ? -12.758 -10.552 2.764 1.00 98.62 82 GLY A O 1
ATOM 627 N N . VAL A 1 83 ? -13.451 -11.494 0.846 1.00 98.75 83 VAL A N 1
ATOM 628 C CA . VAL A 1 83 ? -14.221 -10.329 0.370 1.00 98.75 83 VAL A CA 1
ATOM 629 C C . VAL A 1 83 ? -15.399 -10.036 1.297 1.00 98.75 83 VAL A C 1
ATOM 631 O O . VAL A 1 83 ? -15.563 -8.898 1.742 1.00 98.75 83 VAL A O 1
ATOM 634 N N . LEU A 1 84 ? -16.196 -11.049 1.652 1.00 98.75 84 LEU A N 1
ATOM 635 C CA . LEU A 1 84 ? -17.327 -10.885 2.570 1.00 98.75 84 LEU A CA 1
ATOM 636 C C . LEU A 1 84 ? -16.863 -10.404 3.950 1.00 98.75 84 LEU A C 1
ATOM 638 O O . LEU A 1 84 ? -17.486 -9.525 4.551 1.00 98.75 84 LEU A O 1
ATOM 642 N N . ALA A 1 85 ? -15.737 -10.925 4.436 1.00 98.75 85 ALA A N 1
ATOM 643 C CA . ALA A 1 85 ? -15.130 -10.491 5.684 1.00 98.75 85 ALA A CA 1
ATOM 644 C C . ALA A 1 85 ? -14.627 -9.036 5.607 1.00 98.75 85 ALA A C 1
ATOM 646 O O . ALA A 1 85 ? -14.833 -8.267 6.548 1.00 98.75 85 ALA A O 1
ATOM 647 N N . ALA A 1 86 ? -14.053 -8.605 4.478 1.00 98.69 86 ALA A N 1
ATOM 648 C CA . ALA A 1 86 ? -13.668 -7.211 4.259 1.00 98.69 86 ALA A CA 1
ATOM 649 C C . ALA A 1 86 ? -14.894 -6.280 4.270 1.00 98.69 86 ALA A C 1
ATOM 651 O O . ALA A 1 86 ? -14.889 -5.257 4.960 1.00 98.69 86 ALA A O 1
ATOM 652 N N . VAL A 1 87 ? -15.980 -6.666 3.591 1.00 98.62 87 VAL A N 1
ATOM 653 C CA . VAL A 1 87 ? -17.259 -5.935 3.610 1.00 98.62 87 VAL A CA 1
ATOM 654 C C . VAL A 1 87 ? -17.813 -5.848 5.032 1.00 98.62 87 VAL A C 1
ATOM 656 O O . VAL A 1 87 ? -18.171 -4.760 5.485 1.00 98.62 87 VAL A O 1
ATOM 659 N N . ALA A 1 88 ? -17.818 -6.950 5.786 1.00 98.25 88 ALA A N 1
ATOM 660 C CA . ALA A 1 88 ? -18.239 -6.965 7.185 1.00 98.25 88 ALA A CA 1
ATOM 661 C C . ALA A 1 88 ? -17.370 -6.042 8.062 1.00 98.25 88 ALA A C 1
ATOM 663 O O . ALA A 1 88 ? -17.896 -5.298 8.896 1.00 98.25 88 ALA A O 1
ATOM 664 N N . ALA A 1 89 ? -16.053 -6.018 7.840 1.00 97.88 89 ALA A N 1
ATOM 665 C CA . ALA A 1 89 ? -15.115 -5.152 8.549 1.00 97.88 89 ALA A CA 1
ATOM 666 C C . ALA A 1 89 ? -15.376 -3.659 8.273 1.00 97.88 89 ALA A C 1
ATOM 668 O O . ALA A 1 89 ? -15.393 -2.853 9.212 1.00 97.88 89 ALA A O 1
ATOM 669 N N . ILE A 1 90 ? -15.643 -3.295 7.013 1.00 97.75 90 ILE A N 1
ATOM 670 C CA . ILE A 1 90 ? -16.023 -1.937 6.585 1.00 97.75 90 ILE A CA 1
ATOM 671 C C . ILE A 1 90 ? -17.375 -1.549 7.188 1.00 97.75 90 ILE A C 1
ATOM 673 O O . ILE A 1 90 ? -17.498 -0.492 7.812 1.00 97.75 90 ILE A O 1
ATOM 677 N N . ALA A 1 91 ? -18.358 -2.448 7.100 1.00 97.00 91 ALA A N 1
ATOM 678 C CA . ALA A 1 91 ? -19.685 -2.294 7.685 1.00 97.00 91 ALA A CA 1
ATOM 679 C C . ALA A 1 91 ? -19.668 -2.307 9.222 1.00 97.00 91 ALA A C 1
ATOM 681 O O . ALA A 1 91 ? -20.696 -2.043 9.847 1.00 97.00 91 ALA A O 1
ATOM 682 N N . ARG A 1 92 ? -18.525 -2.585 9.863 1.00 95.94 92 ARG A N 1
ATOM 683 C CA . ARG A 1 92 ? -18.356 -2.663 11.326 1.00 95.94 92 ARG A CA 1
ATOM 684 C C . ARG A 1 92 ? -19.143 -3.788 11.995 1.00 95.94 92 ARG A C 1
ATOM 686 O O . ARG A 1 92 ? -19.513 -3.670 13.164 1.00 95.94 92 ARG A O 1
ATOM 693 N N . LEU A 1 93 ? -19.371 -4.882 11.284 1.00 95.75 93 LEU A N 1
ATOM 694 C CA . LEU A 1 93 ? -19.874 -6.127 11.851 1.00 95.75 93 LEU A CA 1
ATOM 695 C C . LEU A 1 93 ? -18.688 -6.899 12.434 1.00 95.75 93 LEU A C 1
ATOM 697 O O . LEU A 1 93 ? -17.879 -7.436 11.689 1.00 95.75 93 LEU A O 1
ATOM 701 N N . ARG A 1 94 ? -18.548 -6.900 13.769 1.00 95.00 94 ARG A N 1
ATOM 702 C CA . ARG A 1 94 ? -17.403 -7.508 14.485 1.00 95.00 94 ARG A CA 1
ATOM 703 C C . ARG A 1 94 ? -16.050 -7.145 13.829 1.00 95.00 94 ARG A C 1
ATOM 705 O O . ARG A 1 94 ? -15.300 -8.040 13.442 1.00 95.00 94 ARG A O 1
ATOM 712 N N . PRO A 1 95 ? -15.716 -5.842 13.705 1.00 95.25 95 PRO A N 1
ATOM 713 C CA . PRO A 1 95 ? -14.681 -5.350 12.791 1.00 95.25 95 PRO A CA 1
ATOM 714 C C . PRO A 1 95 ? -13.311 -6.003 12.980 1.00 95.25 95 PRO A C 1
ATOM 716 O O . PRO A 1 95 ? -12.632 -6.244 11.994 1.00 95.25 95 PRO A O 1
ATOM 719 N N . ARG A 1 96 ? -12.928 -6.338 14.219 1.00 95.56 96 ARG A N 1
ATOM 720 C CA . ARG A 1 96 ? -11.659 -7.017 14.512 1.00 95.56 96 ARG A CA 1
ATOM 721 C C . ARG A 1 96 ? -11.595 -8.424 13.915 1.00 95.56 96 ARG A C 1
ATOM 723 O O . ARG A 1 96 ? -10.628 -8.756 13.245 1.00 95.56 96 ARG A O 1
ATOM 730 N N . VAL A 1 97 ? -12.630 -9.234 14.147 1.00 97.25 97 VAL A N 1
ATOM 731 C CA . VAL A 1 97 ? -12.691 -10.619 13.652 1.00 97.25 97 VAL A CA 1
ATOM 732 C C . VAL A 1 97 ? -12.848 -10.623 12.137 1.00 97.25 97 VAL A C 1
ATOM 734 O O . VAL A 1 97 ? -12.107 -11.312 11.449 1.00 97.25 97 VAL A O 1
ATOM 737 N N . ALA A 1 98 ? -13.761 -9.802 11.616 1.00 97.88 98 ALA A N 1
ATOM 738 C CA . ALA A 1 98 ? -13.983 -9.675 10.182 1.00 97.88 98 ALA A CA 1
ATOM 739 C C . ALA A 1 98 ? -12.704 -9.237 9.445 1.00 97.88 98 ALA A C 1
ATOM 741 O O . ALA A 1 98 ? -12.333 -9.833 8.440 1.00 97.88 98 ALA A O 1
ATOM 742 N N . PHE A 1 99 ? -11.971 -8.255 9.980 1.00 98.38 99 PHE A N 1
ATOM 743 C CA . PHE A 1 99 ? -10.700 -7.841 9.392 1.00 98.38 99 PHE A CA 1
ATOM 744 C C . PHE A 1 99 ? -9.630 -8.934 9.481 1.00 98.38 99 PHE A C 1
ATOM 746 O O . PHE A 1 99 ? -8.930 -9.162 8.502 1.00 98.38 99 PHE A O 1
ATOM 753 N N . ALA A 1 100 ? -9.516 -9.630 10.617 1.00 98.38 100 ALA A N 1
ATOM 754 C CA . ALA A 1 100 ? -8.553 -10.719 10.771 1.00 98.38 100 ALA A CA 1
ATO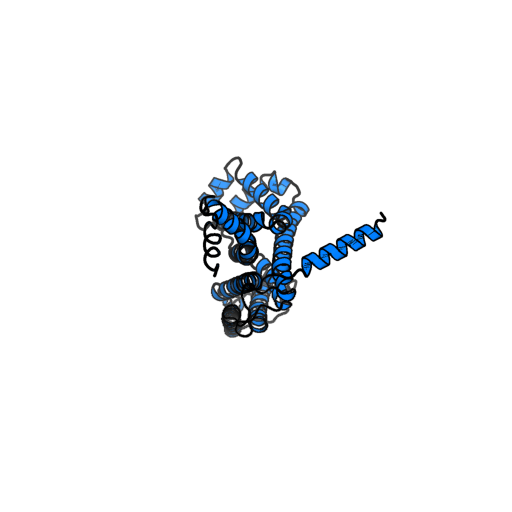M 755 C C . ALA A 1 100 ? -8.790 -11.847 9.756 1.00 98.38 100 ALA A C 1
ATOM 757 O O . ALA A 1 100 ? -7.834 -12.325 9.153 1.00 98.38 100 ALA A O 1
ATOM 758 N N . VAL A 1 101 ? -10.053 -12.218 9.513 1.00 98.56 101 VAL A N 1
ATOM 759 C CA . VAL A 1 101 ? -10.420 -13.203 8.482 1.00 98.56 101 VAL A CA 1
ATOM 760 C C . VAL A 1 101 ? -10.055 -12.692 7.087 1.00 98.56 101 VAL A C 1
ATOM 762 O O . VAL A 1 101 ? -9.371 -13.394 6.349 1.00 98.56 101 VAL A O 1
ATOM 765 N N . ALA A 1 102 ? -10.432 -11.456 6.742 1.00 98.62 102 ALA A N 1
ATOM 766 C CA . ALA A 1 102 ? -10.098 -10.864 5.444 1.00 98.62 102 ALA A CA 1
ATOM 767 C C . ALA A 1 102 ? -8.582 -10.819 5.198 1.00 98.62 102 ALA A C 1
ATOM 769 O O . ALA A 1 102 ? -8.102 -11.214 4.136 1.00 98.62 102 ALA A O 1
ATOM 770 N N . TRP A 1 103 ? -7.823 -10.375 6.203 1.00 98.38 103 TRP A N 1
ATOM 771 C CA . TRP A 1 103 ? -6.369 -10.302 6.153 1.00 98.38 103 TRP A CA 1
ATOM 772 C C . TRP A 1 103 ? -5.730 -11.688 6.040 1.00 98.38 103 TRP A C 1
ATOM 774 O O . TRP A 1 103 ? -4.798 -11.846 5.260 1.00 98.38 103 TRP A O 1
ATOM 784 N N . ALA A 1 104 ? -6.237 -12.698 6.754 1.00 97.94 104 ALA A N 1
ATOM 785 C CA . ALA A 1 104 ? -5.720 -14.063 6.678 1.00 97.94 104 ALA A CA 1
ATOM 786 C C . ALA A 1 104 ? -5.956 -14.688 5.295 1.00 97.94 104 ALA A C 1
ATOM 788 O O . ALA A 1 104 ? -5.015 -15.212 4.703 1.00 97.94 104 ALA A O 1
ATOM 789 N N . CYS A 1 105 ? -7.170 -14.573 4.742 1.00 97.94 105 CYS A N 1
ATOM 790 C CA . CYS A 1 105 ? -7.467 -15.019 3.375 1.00 97.94 105 CYS A CA 1
ATOM 791 C C . CYS A 1 105 ? -6.530 -14.347 2.362 1.00 97.94 105 CYS A C 1
ATOM 793 O O . CYS A 1 105 ? -5.958 -15.011 1.500 1.00 97.94 105 CYS A O 1
ATOM 795 N N . TYR A 1 106 ? -6.325 -13.036 2.507 1.00 96.69 106 TYR A N 1
ATOM 796 C CA . TYR A 1 106 ? -5.435 -12.270 1.643 1.00 96.69 106 TYR A CA 1
ATOM 797 C C . TYR A 1 106 ? -3.963 -12.666 1.785 1.00 96.69 106 TYR A C 1
ATOM 799 O O . TYR A 1 106 ? -3.289 -12.864 0.778 1.00 96.69 106 TYR A O 1
ATOM 807 N N . LEU A 1 107 ? -3.468 -12.842 3.013 1.00 95.25 107 LEU A N 1
ATOM 808 C CA . LEU A 1 107 ? -2.107 -13.307 3.277 1.00 95.25 107 LEU A CA 1
ATOM 809 C C . LEU A 1 107 ? -1.860 -14.676 2.642 1.00 95.25 107 LEU A C 1
ATOM 811 O O . LEU A 1 107 ? -0.819 -14.868 2.019 1.00 95.25 107 LEU A O 1
ATOM 815 N N . VAL A 1 108 ? -2.805 -15.610 2.788 1.00 94.06 108 VAL A N 1
ATOM 816 C CA . VAL A 1 108 ? -2.677 -16.960 2.229 1.00 94.06 108 VAL A CA 1
ATOM 817 C C . VAL A 1 108 ? -2.581 -16.902 0.710 1.00 94.06 108 VAL A C 1
ATOM 819 O O . VAL A 1 108 ? -1.625 -17.425 0.144 1.00 94.06 108 VAL A O 1
ATOM 822 N N . LEU A 1 109 ? -3.506 -16.207 0.048 1.00 93.19 109 LEU A N 1
ATOM 823 C CA . LEU A 1 109 ? -3.499 -16.080 -1.410 1.00 93.19 109 LEU A CA 1
ATOM 824 C C . LEU A 1 109 ? -2.237 -15.363 -1.926 1.00 93.19 109 LEU A C 1
ATOM 826 O O . LEU A 1 109 ? -1.594 -15.835 -2.864 1.00 93.19 109 LEU A O 1
ATOM 830 N N . CYS A 1 110 ? -1.802 -14.287 -1.263 1.00 91.50 110 CYS A N 1
ATOM 831 C CA . CYS A 1 110 ? -0.544 -13.606 -1.584 1.00 91.50 110 CYS A CA 1
ATOM 832 C C . CYS A 1 110 ? 0.689 -14.496 -1.362 1.00 91.50 110 CYS A C 1
ATOM 834 O O . CYS A 1 110 ? 1.636 -14.449 -2.151 1.00 91.50 110 CYS A O 1
ATOM 836 N N . GLY A 1 111 ? 0.700 -15.306 -0.303 1.00 89.88 111 GLY A N 1
ATOM 837 C CA . GLY A 1 111 ? 1.794 -16.219 0.018 1.00 89.88 111 GLY A CA 1
ATOM 838 C C . GLY A 1 111 ? 1.903 -17.379 -0.973 1.00 89.88 111 GLY A C 1
ATOM 839 O O . GLY A 1 111 ? 3.009 -17.686 -1.416 1.00 89.88 111 GLY A O 1
ATOM 840 N N . LEU A 1 112 ? 0.770 -17.966 -1.376 1.00 89.38 112 LEU A N 1
ATOM 841 C CA . LEU A 1 112 ? 0.703 -18.989 -2.428 1.00 89.38 112 LEU A CA 1
ATOM 842 C C . LEU A 1 112 ? 1.148 -18.437 -3.784 1.00 89.38 112 LEU A C 1
ATOM 844 O O . LEU A 1 112 ? 1.857 -19.099 -4.537 1.00 89.38 112 LEU A O 1
ATOM 848 N N . TRP A 1 113 ? 0.781 -17.196 -4.089 1.00 87.69 113 TRP A N 1
ATOM 849 C CA . TRP A 1 113 ? 1.253 -16.547 -5.302 1.00 87.69 113 TRP A CA 1
ATOM 850 C C . TRP A 1 113 ? 2.756 -16.274 -5.264 1.00 87.69 113 TRP A C 1
ATOM 852 O O . TRP A 1 113 ? 3.461 -16.584 -6.222 1.00 87.69 113 TRP A O 1
ATOM 862 N N . THR A 1 114 ? 3.265 -15.765 -4.140 1.00 85.06 114 THR A N 1
ATOM 863 C CA . THR A 1 114 ? 4.703 -15.511 -3.958 1.00 85.06 114 THR A CA 1
ATOM 864 C C . THR A 1 114 ? 5.526 -16.792 -4.068 1.00 85.06 114 THR A C 1
ATOM 866 O O . THR A 1 114 ? 6.644 -16.762 -4.574 1.00 85.06 114 THR A O 1
ATOM 869 N N . SER A 1 115 ? 4.977 -17.940 -3.652 1.00 82.62 115 SER A N 1
ATOM 870 C CA . SER A 1 115 ? 5.650 -19.232 -3.804 1.00 82.62 115 SER A CA 1
ATOM 871 C C . SER A 1 115 ? 5.725 -19.738 -5.247 1.00 82.62 115 SER A C 1
ATOM 873 O O . SER A 1 115 ? 6.328 -20.778 -5.469 1.00 82.62 115 SER A O 1
ATOM 875 N N . SER A 1 116 ? 5.196 -19.005 -6.230 1.00 75.31 116 SER A N 1
ATOM 876 C CA . SER A 1 116 ? 5.258 -19.348 -7.661 1.00 75.31 116 SER A CA 1
ATOM 877 C C . SER A 1 116 ? 6.463 -18.713 -8.378 1.00 75.31 116 SER A C 1
ATOM 879 O O . SER A 1 116 ? 6.375 -18.374 -9.554 1.00 75.31 116 SER A O 1
ATOM 881 N N . GLY A 1 117 ? 7.545 -18.405 -7.652 1.00 67.12 117 GLY A N 1
ATOM 882 C CA . GLY A 1 117 ? 8.736 -17.721 -8.184 1.00 67.12 117 GLY A CA 1
ATOM 883 C C . GLY A 1 117 ? 8.547 -16.230 -8.497 1.00 67.12 117 GLY A C 1
ATOM 884 O O . GLY A 1 117 ? 9.523 -15.501 -8.668 1.00 67.12 117 GLY A O 1
ATOM 885 N N . LYS A 1 118 ? 7.305 -15.734 -8.505 1.00 66.00 118 LYS A N 1
ATOM 886 C CA . LYS A 1 118 ? 6.985 -14.316 -8.679 1.00 66.00 118 LYS A CA 1
ATOM 887 C C . LYS A 1 118 ? 6.928 -13.618 -7.325 1.00 66.00 118 LYS A C 1
ATOM 889 O O . LYS A 1 118 ? 5.957 -13.759 -6.588 1.00 66.00 118 LYS A O 1
ATOM 894 N N . VAL A 1 119 ? 7.939 -12.808 -7.014 1.00 62.47 119 VAL A N 1
ATOM 895 C CA . VAL A 1 119 ? 7.951 -11.979 -5.799 1.00 62.47 119 VAL A CA 1
ATOM 896 C C . VAL A 1 119 ? 6.742 -11.036 -5.813 1.00 62.47 119 VAL A C 1
ATOM 898 O O . VAL A 1 119 ? 6.691 -10.113 -6.627 1.00 62.47 119 VAL A O 1
ATOM 901 N N . MET A 1 120 ? 5.771 -11.233 -4.911 1.00 71.81 120 MET A N 1
ATOM 902 C CA . MET A 1 120 ? 4.575 -10.385 -4.794 1.00 71.81 120 MET A CA 1
ATOM 903 C C . MET A 1 120 ? 4.873 -9.065 -4.065 1.00 71.81 120 MET A C 1
ATOM 905 O O . MET A 1 120 ? 4.284 -8.725 -3.036 1.00 71.81 120 MET A O 1
ATOM 909 N N . HIS A 1 121 ? 5.804 -8.289 -4.606 1.00 77.88 121 HIS A N 1
ATOM 910 C CA . HIS A 1 121 ? 6.178 -6.993 -4.051 1.00 77.88 121 HIS A CA 1
ATOM 911 C C . HIS A 1 121 ? 5.014 -5.982 -4.101 1.00 77.88 121 HIS A C 1
ATOM 913 O O . HIS A 1 121 ? 4.939 -5.094 -3.256 1.00 77.88 121 HIS A O 1
ATOM 919 N N . ASN A 1 122 ? 4.040 -6.165 -4.999 1.00 86.19 122 ASN A N 1
ATOM 920 C CA . ASN A 1 122 ? 2.891 -5.262 -5.156 1.00 86.19 122 ASN A CA 1
ATOM 921 C C . ASN A 1 122 ? 1.887 -5.318 -3.999 1.00 86.19 122 ASN A C 1
ATOM 923 O O . ASN A 1 122 ? 1.110 -4.387 -3.842 1.00 86.19 122 ASN A O 1
ATOM 927 N N . ASP A 1 123 ? 1.904 -6.356 -3.164 1.00 90.06 123 ASP A N 1
ATOM 928 C CA . ASP A 1 123 ? 0.890 -6.541 -2.114 1.00 90.06 123 ASP A CA 1
ATOM 929 C C . ASP A 1 123 ? 1.485 -6.500 -0.690 1.00 90.06 123 ASP A C 1
ATOM 931 O O . ASP A 1 123 ? 0.759 -6.339 0.296 1.00 90.06 123 ASP A O 1
ATOM 935 N N . VAL A 1 124 ? 2.819 -6.564 -0.571 1.00 91.00 124 VAL A N 1
ATOM 936 C CA . VAL A 1 124 ? 3.550 -6.651 0.707 1.00 91.00 124 VAL A CA 1
ATOM 937 C C . VAL A 1 124 ? 3.268 -5.471 1.643 1.00 91.00 124 VAL A C 1
ATOM 939 O O . VAL A 1 124 ? 3.085 -5.666 2.845 1.00 91.00 124 VAL A O 1
ATOM 942 N N . LEU A 1 125 ? 3.156 -4.251 1.106 1.00 95.75 125 LEU A N 1
ATOM 943 C CA . LEU A 1 125 ? 2.866 -3.061 1.904 1.00 95.75 125 LEU A CA 1
ATOM 944 C C . LEU A 1 125 ? 1.487 -3.158 2.571 1.00 95.75 125 LEU A C 1
ATOM 946 O O . LEU A 1 125 ? 1.356 -2.887 3.765 1.00 95.75 125 LEU A O 1
ATOM 950 N N . THR A 1 126 ? 0.464 -3.574 1.819 1.00 96.81 126 THR A N 1
ATOM 951 C CA . THR A 1 126 ? -0.902 -3.747 2.333 1.00 96.81 126 THR A CA 1
ATOM 952 C C . THR A 1 126 ? -0.948 -4.807 3.426 1.00 96.81 126 THR A C 1
ATOM 954 O O . THR A 1 126 ? -1.597 -4.596 4.450 1.00 96.81 126 THR A O 1
ATOM 957 N N . VAL A 1 127 ? -0.224 -5.916 3.250 1.00 95.81 127 VAL A N 1
ATOM 958 C CA . VAL A 1 127 ? -0.135 -6.986 4.253 1.00 95.81 127 VAL A CA 1
ATOM 959 C C . VAL A 1 127 ? 0.474 -6.469 5.558 1.00 95.81 127 VAL A C 1
ATOM 961 O O . VAL A 1 127 ? -0.135 -6.646 6.616 1.00 95.81 127 VAL A O 1
ATOM 964 N N . TRP A 1 128 ? 1.619 -5.782 5.503 1.00 96.69 128 TRP A N 1
ATOM 965 C CA . TRP A 1 128 ? 2.298 -5.269 6.700 1.00 96.69 128 TRP A CA 1
ATOM 966 C C . TRP A 1 128 ? 1.521 -4.161 7.407 1.00 96.69 128 TRP A C 1
ATOM 968 O O . TRP A 1 128 ? 1.399 -4.176 8.632 1.00 96.69 128 TRP A O 1
ATOM 978 N N . VAL A 1 129 ? 0.942 -3.221 6.657 1.00 97.81 129 VAL A N 1
ATOM 979 C CA . VAL A 1 129 ? 0.051 -2.202 7.231 1.00 97.81 129 VAL A CA 1
ATOM 980 C C . VAL A 1 129 ? -1.181 -2.862 7.856 1.00 97.81 129 VAL A C 1
ATOM 982 O O . VAL A 1 129 ? -1.609 -2.469 8.941 1.00 97.81 129 VAL A O 1
ATOM 985 N N . GLY A 1 130 ? -1.735 -3.889 7.209 1.00 97.44 130 GLY A N 1
ATOM 986 C CA . GLY A 1 130 ? -2.853 -4.667 7.732 1.00 97.44 130 GLY A CA 1
ATOM 987 C C . GLY A 1 130 ? -2.526 -5.396 9.035 1.00 97.44 130 GLY A C 1
ATOM 988 O O . GLY A 1 130 ? -3.353 -5.396 9.943 1.00 97.44 130 GLY A O 1
ATOM 989 N N . ALA A 1 131 ? -1.310 -5.929 9.186 1.00 97.38 131 ALA A N 1
ATOM 990 C CA . ALA A 1 131 ? -0.895 -6.665 10.382 1.00 97.38 131 ALA A CA 1
ATOM 991 C C . ALA A 1 131 ? -1.040 -5.839 11.674 1.00 97.38 131 ALA A C 1
ATOM 993 O O . ALA A 1 131 ? -1.432 -6.371 12.712 1.00 97.38 131 ALA A O 1
ATOM 994 N N . VAL A 1 132 ? -0.829 -4.518 11.605 1.00 97.06 132 VAL A N 1
ATOM 995 C CA . VAL A 1 132 ? -1.062 -3.582 12.723 1.00 97.06 132 VAL A CA 1
ATOM 996 C C . VAL A 1 132 ? -2.482 -3.720 13.285 1.00 97.06 132 VAL A C 1
ATOM 998 O O . VAL A 1 132 ? -2.695 -3.691 14.499 1.00 97.06 132 VAL A O 1
ATOM 1001 N N . TRP A 1 133 ? -3.466 -3.897 12.405 1.00 97.12 133 TRP A N 1
ATOM 1002 C CA . TRP A 1 133 ? -4.881 -3.916 12.758 1.00 97.12 133 TRP A CA 1
ATOM 1003 C C . TRP A 1 133 ? -5.363 -5.249 13.339 1.00 97.12 133 TRP A C 1
ATOM 1005 O O . TRP A 1 133 ? -6.441 -5.279 13.929 1.00 97.12 133 TRP A O 1
ATOM 1015 N N . LEU A 1 134 ? -4.553 -6.311 13.280 1.00 96.44 134 LEU A N 1
ATOM 1016 C CA . LEU A 1 134 ? -4.824 -7.578 13.978 1.00 96.44 134 LEU A CA 1
ATOM 1017 C C . LEU A 1 134 ? -4.736 -7.420 15.505 1.00 96.44 134 LEU A C 1
ATOM 1019 O O . LEU A 1 134 ? -5.485 -8.042 16.267 1.00 96.44 134 LEU A O 1
ATOM 1023 N N . PHE A 1 135 ? -3.840 -6.537 15.947 1.00 93.81 135 PHE A N 1
ATOM 1024 C CA . PHE A 1 135 ? -3.579 -6.252 17.358 1.00 93.81 135 PHE A CA 1
ATOM 1025 C C . PHE A 1 135 ? -4.342 -5.024 17.868 1.00 93.81 135 PHE A C 1
ATOM 1027 O O . PHE A 1 135 ? -4.376 -4.760 19.068 1.00 93.81 135 PHE A O 1
ATOM 1034 N N . ALA A 1 136 ? -4.979 -4.275 16.967 1.00 92.94 136 ALA A N 1
ATOM 1035 C CA . ALA A 1 136 ? -5.767 -3.102 17.303 1.00 92.94 136 ALA A CA 1
ATOM 1036 C C . ALA A 1 136 ? -7.199 -3.451 17.734 1.00 92.94 136 ALA A C 1
ATOM 1038 O O . ALA A 1 136 ? -7.783 -4.459 17.333 1.00 92.94 136 ALA A O 1
ATOM 1039 N N . SER A 1 137 ? -7.802 -2.540 18.500 1.00 90.44 137 SER A N 1
ATOM 1040 C CA . SER A 1 137 ? -9.229 -2.560 18.832 1.00 90.44 137 SER A CA 1
ATOM 1041 C C . SER A 1 137 ? -9.948 -1.480 18.016 1.00 90.44 137 SER A C 1
ATOM 1043 O O . SER A 1 137 ? -10.087 -0.347 18.493 1.00 90.44 13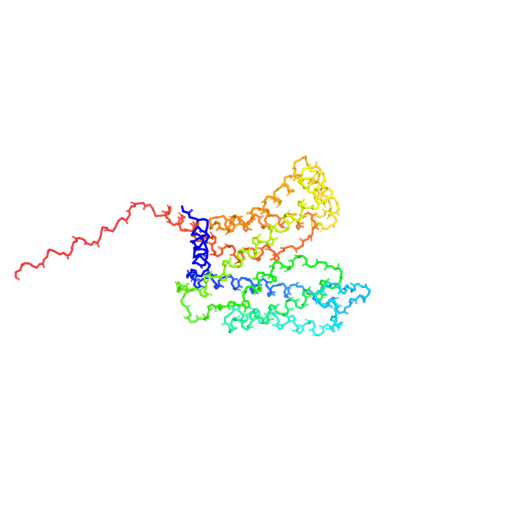7 SER A O 1
ATOM 1045 N N . PRO A 1 138 ? -10.369 -1.773 16.766 1.00 92.25 138 PRO A N 1
ATOM 1046 C CA . PRO A 1 138 ? -11.027 -0.785 15.922 1.00 92.25 138 PRO A CA 1
ATOM 1047 C C . PRO A 1 138 ? -12.348 -0.318 16.559 1.00 92.25 138 PRO A C 1
ATOM 1049 O O . PRO A 1 138 ? -13.085 -1.144 17.105 1.00 92.25 138 PRO A O 1
ATOM 1052 N N . PRO A 1 139 ? -12.697 0.980 16.475 1.00 92.94 139 PRO A N 1
ATOM 1053 C CA . PRO A 1 139 ? -13.926 1.485 17.081 1.00 92.94 139 PRO A CA 1
ATOM 1054 C C . PRO A 1 139 ? -15.178 0.796 16.514 1.00 92.94 139 PRO A C 1
ATOM 1056 O O . PRO A 1 139 ? -15.402 0.809 15.299 1.00 92.94 139 PRO A O 1
ATOM 1059 N N . GLY A 1 140 ? -16.019 0.238 17.393 1.00 91.12 140 GLY A N 1
ATOM 1060 C CA . GLY A 1 140 ? -17.316 -0.359 17.037 1.00 91.12 140 GLY A CA 1
ATOM 1061 C C . GLY A 1 140 ? -18.357 0.683 16.608 1.00 91.12 140 GLY A C 1
ATOM 1062 O O . GLY A 1 140 ? -18.089 1.879 16.684 1.00 91.12 140 GLY A O 1
ATOM 1063 N N . ARG A 1 141 ? -19.554 0.262 16.168 1.00 90.00 141 ARG A N 1
ATOM 1064 C CA . ARG A 1 141 ? -20.600 1.160 15.618 1.00 90.00 141 ARG A CA 1
ATOM 1065 C C . ARG A 1 141 ? -21.076 2.248 16.593 1.00 90.00 141 ARG A C 1
ATOM 1067 O O . ARG A 1 141 ? -21.232 3.388 16.174 1.00 90.00 141 ARG A O 1
ATOM 1074 N N . GLY A 1 142 ? -21.241 1.920 17.876 1.00 91.38 142 GLY A N 1
ATOM 1075 C CA . GLY A 1 142 ? -21.794 2.837 18.888 1.00 91.38 142 GLY A CA 1
ATOM 1076 C C . GLY A 1 142 ? -20.864 3.968 19.352 1.00 91.38 142 GLY A C 1
ATOM 1077 O O . GLY A 1 142 ? -21.321 4.903 19.999 1.00 91.38 142 GLY A O 1
ATOM 1078 N N . VAL A 1 143 ? -19.571 3.914 19.020 1.00 92.94 143 VAL A N 1
ATOM 1079 C CA . VAL A 1 143 ? -18.584 4.919 19.464 1.00 92.94 143 VAL A CA 1
ATOM 1080 C C . VAL A 1 143 ? -18.791 6.247 18.719 1.00 92.94 143 VAL A C 1
ATOM 1082 O O . VAL A 1 143 ? -19.053 6.267 17.509 1.00 92.94 143 VAL A O 1
ATOM 1085 N N . ARG A 1 144 ? -18.652 7.393 19.388 1.00 94.25 144 ARG A N 1
ATOM 1086 C CA . ARG A 1 144 ? -18.803 8.689 18.700 1.00 94.25 144 ARG A CA 1
ATOM 1087 C C . ARG A 1 144 ? -17.529 9.023 17.904 1.00 94.25 144 ARG A C 1
ATOM 1089 O O . ARG A 1 144 ? -16.430 8.817 18.407 1.00 94.25 144 ARG A O 1
ATOM 1096 N N . PRO A 1 145 ? -17.603 9.596 16.684 1.00 91.56 145 PRO A N 1
ATOM 1097 C CA . PRO A 1 145 ? -16.406 9.852 15.866 1.00 91.56 145 PRO A CA 1
ATOM 1098 C C . PRO A 1 145 ? -15.332 10.739 16.523 1.00 91.56 145 PRO A C 1
ATOM 1100 O O . PRO A 1 145 ? -14.145 10.560 16.256 1.00 91.56 145 PRO A O 1
ATOM 1103 N N . ARG A 1 146 ? -15.741 11.702 17.360 1.00 92.81 146 ARG A N 1
ATOM 1104 C CA . ARG A 1 146 ? -14.836 12.630 18.065 1.00 92.81 146 ARG A CA 1
ATOM 1105 C C . ARG A 1 146 ? -14.319 12.093 19.399 1.00 92.81 146 ARG A C 1
ATOM 1107 O O . ARG A 1 146 ? -13.472 12.736 20.012 1.00 92.81 146 ARG A O 1
ATOM 1114 N N . GLU A 1 147 ? -14.829 10.952 19.849 1.00 94.38 147 GLU A N 1
ATOM 1115 C CA . GLU A 1 147 ? -14.373 10.321 21.080 1.00 94.38 147 GLU A CA 1
ATOM 1116 C C . GLU A 1 147 ? -12.882 9.986 20.969 1.00 94.38 147 GLU A C 1
ATOM 1118 O O . GLU A 1 147 ? -12.392 9.636 19.888 1.00 94.38 147 GLU A O 1
ATOM 1123 N N . ARG A 1 148 ? -12.151 10.124 22.078 1.00 93.81 148 ARG A N 1
ATOM 1124 C CA . ARG A 1 148 ? -10.702 9.923 22.129 1.00 93.81 148 ARG A CA 1
ATOM 1125 C C . ARG A 1 148 ? -10.348 8.772 23.053 1.00 93.81 148 ARG A C 1
ATOM 1127 O O . ARG A 1 148 ? -10.879 8.679 24.150 1.00 93.81 148 ARG A O 1
ATOM 1134 N N . GLY A 1 149 ? -9.396 7.950 22.629 1.00 90.81 149 GLY A N 1
ATOM 1135 C CA . GLY A 1 149 ? -8.913 6.822 23.416 1.00 90.81 149 GLY A CA 1
ATOM 1136 C C . GLY A 1 149 ? -7.514 6.392 22.995 1.00 90.81 149 GLY A C 1
ATOM 1137 O O . GLY A 1 149 ? -7.130 6.531 21.830 1.00 90.81 149 GLY A O 1
ATOM 1138 N N . ALA A 1 150 ? -6.741 5.863 23.945 1.00 85.44 150 ALA A N 1
ATOM 1139 C CA . ALA A 1 150 ? -5.396 5.344 23.684 1.00 85.44 150 ALA A CA 1
ATOM 1140 C C . ALA A 1 150 ? -5.420 4.201 22.651 1.00 85.44 150 ALA A C 1
ATOM 1142 O O . ALA A 1 150 ? -4.632 4.195 21.705 1.00 85.44 150 ALA A O 1
ATOM 1143 N N . GLY A 1 151 ? -6.413 3.305 22.750 1.00 90.00 151 GLY A N 1
ATOM 1144 C CA . GLY A 1 151 ? -6.620 2.192 21.814 1.00 90.00 151 GLY A CA 1
ATOM 1145 C C . GLY A 1 151 ? -6.899 2.605 20.363 1.00 90.00 151 GLY A C 1
ATOM 1146 O O . GLY A 1 151 ? -6.809 1.770 19.467 1.00 90.00 151 GLY A O 1
ATOM 1147 N N . TRP A 1 152 ? -7.205 3.882 20.109 1.00 92.81 152 TRP A N 1
ATOM 1148 C CA . TRP A 1 152 ? -7.457 4.422 18.766 1.00 92.81 152 TRP A CA 1
ATOM 1149 C C . TRP A 1 152 ? -6.343 5.348 18.273 1.00 92.81 152 TRP A C 1
ATOM 1151 O O . TRP A 1 152 ? -6.311 5.696 17.094 1.00 92.81 152 TRP A O 1
ATOM 1161 N N . GLY A 1 153 ? -5.430 5.760 19.156 1.00 92.12 153 GLY A N 1
ATOM 1162 C CA . GLY A 1 153 ? -4.304 6.620 18.801 1.00 92.12 153 GLY A CA 1
ATOM 1163 C C . GLY A 1 153 ? -3.146 5.857 18.184 1.00 92.12 153 GLY A C 1
ATOM 1164 O O . GLY A 1 153 ? -2.629 6.268 17.145 1.00 92.12 153 GLY A O 1
ATOM 1165 N N . TRP A 1 154 ? -2.756 4.744 18.802 1.00 93.00 154 TRP A N 1
ATOM 1166 C CA . TRP A 1 154 ? -1.583 3.996 18.366 1.00 93.00 154 TRP A CA 1
ATOM 1167 C C . TRP A 1 154 ? -1.747 3.316 16.990 1.00 93.00 154 TRP A C 1
ATOM 1169 O O . TRP A 1 154 ? -0.798 3.416 16.212 1.00 93.00 154 TRP A O 1
ATOM 1179 N N . PRO A 1 155 ? -2.896 2.710 16.595 1.00 95.06 155 PRO A N 1
ATOM 1180 C CA . PRO A 1 155 ? -2.936 1.920 15.360 1.00 95.06 155 PRO A CA 1
ATOM 1181 C C . PRO A 1 155 ? -2.721 2.746 14.079 1.00 95.06 155 PRO A C 1
ATOM 1183 O O . PRO A 1 155 ? -1.916 2.337 13.240 1.00 95.06 155 PRO A O 1
ATOM 1186 N N . PRO A 1 156 ? -3.330 3.942 13.906 1.00 95.06 156 PRO A N 1
ATOM 1187 C CA . PRO A 1 156 ? -3.003 4.811 12.774 1.00 95.06 156 PRO A CA 1
ATOM 1188 C C . PRO A 1 156 ? -1.536 5.260 12.751 1.00 95.06 156 PRO A C 1
ATOM 1190 O O . PRO A 1 156 ? -0.945 5.349 11.678 1.00 95.06 156 PRO A O 1
ATOM 1193 N N . ARG A 1 157 ? -0.928 5.532 13.916 1.00 94.19 157 ARG A N 1
ATOM 1194 C CA . ARG A 1 157 ? 0.488 5.935 14.005 1.00 94.19 157 ARG A CA 1
ATOM 1195 C C . ARG A 1 157 ? 1.422 4.783 13.651 1.00 94.19 157 ARG A C 1
ATOM 1197 O O . ARG A 1 157 ? 2.358 4.989 12.891 1.00 94.19 157 ARG A O 1
ATOM 1204 N N . ALA A 1 158 ? 1.135 3.581 14.144 1.00 95.38 158 ALA A N 1
ATOM 1205 C CA . ALA A 1 158 ? 1.868 2.374 13.783 1.00 95.38 158 ALA A CA 1
ATOM 1206 C C . ALA A 1 158 ? 1.724 2.060 12.286 1.00 95.38 158 ALA A C 1
ATOM 1208 O O . ALA A 1 158 ? 2.715 1.749 11.640 1.00 95.38 158 ALA A O 1
ATOM 1209 N N . SER A 1 159 ? 0.533 2.246 11.705 1.00 97.31 159 SER A N 1
ATOM 1210 C CA . SER A 1 159 ? 0.322 2.104 10.255 1.00 97.31 159 SER A CA 1
ATOM 1211 C C . SER A 1 159 ? 1.189 3.085 9.452 1.00 97.31 159 SER A C 1
ATOM 1213 O O . SER A 1 159 ? 1.805 2.690 8.467 1.00 97.31 159 SER A O 1
ATOM 1215 N N . LEU A 1 160 ? 1.278 4.353 9.883 1.00 97.25 160 LEU A N 1
ATOM 1216 C CA . LEU A 1 160 ? 2.168 5.355 9.277 1.00 97.25 160 LEU A CA 1
ATOM 1217 C C . LEU A 1 160 ? 3.648 4.975 9.424 1.00 97.25 160 LEU A C 1
ATOM 1219 O O . LEU A 1 160 ? 4.414 5.153 8.484 1.00 97.25 160 LEU A O 1
ATOM 1223 N N . ALA A 1 161 ? 4.047 4.456 10.588 1.00 96.88 161 ALA A N 1
ATOM 1224 C CA . ALA A 1 161 ? 5.417 4.018 10.833 1.00 96.88 161 ALA A CA 1
ATOM 1225 C C . ALA A 1 161 ? 5.792 2.830 9.937 1.00 96.88 161 ALA A C 1
ATOM 1227 O O . ALA A 1 161 ? 6.818 2.882 9.274 1.00 96.88 161 ALA A O 1
ATOM 1228 N N . VAL A 1 162 ? 4.933 1.809 9.846 1.00 97.94 162 VAL A N 1
ATOM 1229 C CA . VAL A 1 162 ? 5.129 0.656 8.951 1.00 97.94 162 VAL A CA 1
ATOM 1230 C C . VAL A 1 162 ? 5.219 1.109 7.496 1.00 97.94 162 VAL A C 1
ATOM 1232 O O . VAL A 1 162 ? 6.153 0.721 6.802 1.00 97.94 162 VAL A O 1
ATOM 1235 N N . LEU A 1 163 ? 4.308 1.981 7.051 1.00 98.19 163 LEU A N 1
ATOM 1236 C CA . LEU A 1 163 ? 4.348 2.578 5.715 1.00 98.19 163 LEU A CA 1
ATOM 1237 C C . LEU A 1 163 ? 5.691 3.281 5.456 1.00 98.19 163 LEU A C 1
ATOM 1239 O O . LEU A 1 163 ? 6.339 3.010 4.449 1.00 98.19 163 LEU A O 1
ATOM 1243 N N . GLY A 1 164 ? 6.134 4.135 6.381 1.00 98.25 164 GLY A N 1
ATOM 1244 C CA . GLY A 1 164 ? 7.411 4.840 6.277 1.00 98.25 164 GLY A CA 1
ATOM 1245 C C . GLY A 1 164 ? 8.616 3.905 6.257 1.00 98.25 164 GLY A C 1
ATOM 1246 O O . GLY A 1 164 ? 9.504 4.095 5.434 1.00 98.25 164 GLY A O 1
ATOM 1247 N N . CYS A 1 165 ? 8.629 2.878 7.107 1.00 98.25 165 CYS A N 1
ATOM 1248 C CA . CYS A 1 165 ? 9.697 1.884 7.152 1.00 98.25 165 CYS A CA 1
ATOM 1249 C C . CYS A 1 165 ? 9.782 1.075 5.858 1.00 98.25 165 CYS A C 1
ATOM 1251 O O . CYS A 1 165 ? 10.881 0.876 5.358 1.00 98.25 165 CYS A O 1
ATOM 1253 N N . VAL A 1 166 ? 8.655 0.630 5.295 1.00 97.38 166 VAL A N 1
ATOM 1254 C CA . VAL A 1 166 ? 8.656 -0.134 4.037 1.00 97.38 166 VAL A CA 1
ATOM 1255 C C . VAL A 1 166 ? 9.234 0.709 2.899 1.00 97.38 166 VAL A C 1
ATOM 1257 O O . VAL A 1 166 ? 10.162 0.255 2.236 1.00 97.38 166 VAL A O 1
ATOM 1260 N N . TYR A 1 167 ? 8.765 1.952 2.721 1.00 97.81 167 TYR A N 1
ATOM 1261 C CA . TYR A 1 167 ? 9.328 2.862 1.713 1.00 97.81 167 TYR A CA 1
ATOM 1262 C C . TYR A 1 167 ? 10.814 3.141 1.960 1.00 97.81 167 TYR A C 1
ATOM 1264 O O . TYR A 1 167 ? 11.624 3.002 1.045 1.00 97.81 167 TYR A O 1
ATOM 1272 N N . PHE A 1 168 ? 11.196 3.450 3.200 1.00 98.38 168 PHE A N 1
ATOM 1273 C CA . PHE A 1 168 ? 12.594 3.687 3.550 1.00 98.38 168 PHE A CA 1
ATOM 1274 C C . PHE A 1 168 ? 13.479 2.492 3.207 1.00 98.38 168 PHE A C 1
ATOM 1276 O O . PHE A 1 168 ? 14.506 2.662 2.559 1.00 98.38 168 PHE A O 1
ATOM 1283 N N . LEU A 1 169 ? 13.071 1.281 3.594 1.00 97.19 169 LEU A N 1
ATOM 1284 C CA . LEU A 1 169 ? 13.827 0.067 3.313 1.00 97.19 169 LEU A CA 1
ATOM 1285 C C . LEU A 1 169 ? 13.935 -0.184 1.808 1.00 97.19 169 LEU A C 1
ATOM 1287 O O . LEU A 1 169 ? 15.004 -0.573 1.356 1.00 97.19 169 LEU A O 1
ATOM 1291 N N . THR A 1 170 ? 12.896 0.100 1.017 1.00 94.44 170 THR A N 1
ATOM 1292 C CA . THR A 1 170 ? 12.984 -0.040 -0.448 1.00 94.44 170 THR A CA 1
ATOM 1293 C C . THR A 1 170 ? 14.016 0.905 -1.072 1.00 94.44 170 THR A C 1
ATOM 1295 O O . THR A 1 170 ? 14.830 0.462 -1.882 1.00 94.44 170 THR A O 1
ATOM 1298 N N . GLY A 1 171 ? 14.069 2.168 -0.632 1.00 96.00 171 GLY A N 1
ATOM 1299 C CA . GLY A 1 171 ? 15.086 3.128 -1.075 1.00 96.00 171 GLY A CA 1
ATOM 1300 C C . GLY A 1 171 ? 16.481 2.802 -0.551 1.00 96.00 171 GLY A C 1
ATOM 1301 O O . GLY A 1 171 ? 17.472 2.894 -1.273 1.00 96.00 171 GLY A O 1
ATOM 1302 N N . PHE A 1 172 ? 16.570 2.360 0.702 1.00 97.50 172 PHE A N 1
ATOM 1303 C CA . PHE A 1 172 ? 17.827 1.959 1.318 1.00 97.50 172 PHE A CA 1
ATOM 1304 C C . PHE A 1 172 ? 18.441 0.754 0.601 1.00 97.50 172 PHE A C 1
ATOM 1306 O O . PHE A 1 172 ? 19.632 0.768 0.314 1.00 97.50 172 PHE A O 1
ATOM 1313 N N . GLN A 1 173 ? 17.640 -0.249 0.233 1.00 96.00 173 GLN A N 1
ATOM 1314 C CA . GLN A 1 173 ? 18.118 -1.406 -0.529 1.00 96.00 173 GLN A CA 1
ATOM 1315 C C . GLN A 1 173 ? 18.663 -1.005 -1.909 1.00 96.00 173 GLN A C 1
ATOM 1317 O O . GLN A 1 173 ? 19.692 -1.531 -2.330 1.00 96.00 173 GLN A O 1
ATOM 1322 N N . LYS A 1 174 ? 18.063 -0.009 -2.580 1.00 94.25 174 LYS A N 1
ATOM 1323 C CA . LYS A 1 174 ? 18.625 0.558 -3.823 1.00 94.25 174 LYS A CA 1
ATOM 1324 C C . LYS A 1 174 ? 20.014 1.155 -3.592 1.00 94.25 174 LYS A C 1
ATOM 1326 O O . LYS A 1 174 ? 20.922 0.915 -4.382 1.00 94.25 174 LYS A O 1
ATOM 1331 N N . LEU A 1 175 ? 20.212 1.879 -2.488 1.00 96.19 175 LEU A N 1
ATOM 1332 C CA . LEU A 1 175 ? 21.533 2.405 -2.131 1.00 96.19 175 LEU A CA 1
ATOM 1333 C C . LEU A 1 175 ? 22.534 1.309 -1.762 1.00 96.19 175 LEU A C 1
ATOM 1335 O O . LEU A 1 175 ? 23.690 1.404 -2.154 1.00 96.19 175 LEU A O 1
ATOM 1339 N N . VAL A 1 176 ? 22.118 0.277 -1.031 1.00 97.00 176 VAL A N 1
ATOM 1340 C CA . VAL A 1 176 ? 23.008 -0.830 -0.647 1.00 97.00 176 VAL A CA 1
ATOM 1341 C C . VAL A 1 176 ? 23.529 -1.565 -1.881 1.00 97.00 176 VAL A C 1
ATOM 1343 O O . VAL A 1 176 ? 24.720 -1.855 -1.960 1.00 97.00 176 VAL A O 1
ATOM 1346 N N . HIS A 1 177 ? 22.661 -1.837 -2.857 1.00 94.00 177 HIS A N 1
ATOM 1347 C CA . HIS A 1 177 ? 23.020 -2.650 -4.019 1.00 94.00 177 HIS A CA 1
ATOM 1348 C C . HIS A 1 177 ? 23.572 -1.856 -5.206 1.00 94.00 177 HIS A C 1
ATOM 1350 O O . HIS A 1 177 ? 24.303 -2.413 -6.020 1.00 94.00 177 HIS A O 1
ATOM 1356 N N . SER A 1 178 ? 23.236 -0.573 -5.339 1.00 93.88 178 SER A N 1
ATOM 1357 C CA . SER A 1 178 ? 23.634 0.245 -6.496 1.00 93.88 178 SER A CA 1
ATOM 1358 C C . SER A 1 178 ? 24.356 1.539 -6.117 1.00 93.88 178 SER A C 1
ATOM 1360 O O . SER A 1 178 ? 24.878 2.235 -6.990 1.00 93.88 178 SER A O 1
ATOM 1362 N N . GLY A 1 179 ? 24.409 1.890 -4.832 1.00 94.94 179 GLY A N 1
ATOM 1363 C CA . GLY A 1 179 ? 24.960 3.159 -4.368 1.00 94.94 179 GLY A CA 1
ATOM 1364 C C . GLY A 1 179 ? 24.249 4.376 -4.977 1.00 94.94 179 GLY A C 1
ATOM 1365 O O . GLY A 1 179 ? 23.127 4.277 -5.485 1.00 94.94 179 GLY A O 1
ATOM 1366 N N . PRO A 1 180 ? 24.919 5.542 -4.999 1.00 94.81 180 PRO A N 1
ATOM 1367 C CA . PRO A 1 180 ? 24.407 6.736 -5.672 1.00 94.81 180 PRO A CA 1
ATOM 1368 C C . PRO A 1 180 ? 24.171 6.536 -7.178 1.00 94.81 180 PRO A C 1
ATOM 1370 O O . PRO A 1 180 ? 23.361 7.247 -7.773 1.00 94.81 180 PRO A O 1
ATOM 1373 N N . ARG A 1 181 ? 24.827 5.548 -7.808 1.00 95.00 181 ARG A N 1
ATOM 1374 C CA . ARG A 1 181 ? 24.650 5.257 -9.238 1.00 95.00 181 ARG A CA 1
ATOM 1375 C C . ARG A 1 181 ? 23.216 4.868 -9.584 1.00 95.00 181 ARG A C 1
ATOM 1377 O O . ARG A 1 181 ? 22.830 5.077 -10.727 1.00 95.00 181 ARG A O 1
ATOM 1384 N N . TRP A 1 182 ? 22.414 4.384 -8.630 1.00 94.06 182 TRP A N 1
ATOM 1385 C CA . TRP A 1 182 ? 20.981 4.172 -8.860 1.00 94.06 182 TRP A CA 1
ATOM 1386 C C . TRP A 1 182 ? 20.301 5.416 -9.452 1.00 94.06 182 TRP A C 1
ATOM 1388 O O . TRP A 1 182 ? 19.488 5.299 -10.366 1.00 94.06 182 TRP A O 1
ATOM 1398 N N . ALA A 1 183 ? 20.661 6.596 -8.932 1.00 94.25 183 ALA A N 1
ATOM 1399 C CA . ALA A 1 183 ? 20.112 7.881 -9.339 1.00 94.25 183 ALA A CA 1
ATOM 1400 C C . ALA A 1 183 ? 20.950 8.575 -10.421 1.00 94.25 183 ALA A C 1
ATOM 1402 O O . ALA A 1 183 ? 20.378 9.174 -11.319 1.00 94.25 183 ALA A O 1
ATOM 1403 N N . PHE A 1 184 ? 22.285 8.503 -10.350 1.00 93.69 184 PHE A N 1
ATOM 1404 C CA . PHE A 1 184 ? 23.198 9.304 -11.186 1.00 93.69 184 PHE A CA 1
ATOM 1405 C C . PHE A 1 184 ? 23.814 8.548 -12.378 1.00 93.69 184 PHE A C 1
ATOM 1407 O O . PHE A 1 184 ? 24.870 8.941 -12.865 1.00 93.69 184 PHE A O 1
ATOM 1414 N N . SER A 1 185 ? 23.216 7.444 -12.824 1.00 93.06 185 SER A N 1
ATOM 1415 C CA . SER A 1 185 ? 23.687 6.689 -13.996 1.00 93.06 185 SER A CA 1
ATOM 1416 C C . SER A 1 185 ? 22.549 6.374 -14.963 1.00 93.06 185 SER A C 1
ATOM 1418 O O . SER A 1 185 ? 21.383 6.630 -14.661 1.00 93.06 185 SER A O 1
ATOM 1420 N N . ASP A 1 186 ? 22.880 5.725 -16.078 1.00 95.06 186 ASP A N 1
ATOM 1421 C CA . ASP A 1 186 ? 21.924 5.286 -17.104 1.00 95.06 186 ASP A CA 1
ATOM 1422 C C . ASP A 1 186 ? 20.994 4.151 -16.640 1.00 95.06 186 ASP A C 1
ATOM 1424 O O . ASP A 1 186 ? 20.201 3.635 -17.423 1.00 95.06 186 ASP A O 1
ATOM 1428 N N . ASN A 1 187 ? 21.063 3.746 -15.367 1.00 94.19 187 ASN A N 1
ATOM 1429 C CA . ASN A 1 187 ? 20.237 2.686 -14.792 1.00 94.19 187 ASN A CA 1
ATOM 1430 C C . ASN A 1 187 ? 18.744 2.869 -15.105 1.00 94.19 187 ASN A C 1
ATOM 1432 O O . ASN A 1 187 ? 18.104 1.943 -15.587 1.00 94.19 187 ASN A O 1
ATOM 1436 N N . MET A 1 188 ? 18.187 4.065 -14.886 1.00 96.56 188 MET A N 1
ATOM 1437 C CA . MET A 1 188 ? 16.762 4.292 -15.155 1.00 96.56 188 MET A CA 1
ATOM 1438 C C . MET A 1 188 ? 16.435 4.295 -16.650 1.00 96.56 188 MET A C 1
ATOM 1440 O O . MET A 1 188 ? 15.354 3.857 -17.028 1.00 96.56 188 MET A O 1
ATOM 1444 N N . THR A 1 189 ? 17.364 4.725 -17.506 1.00 97.50 189 THR A N 1
ATOM 1445 C CA . THR A 1 189 ? 17.220 4.589 -18.962 1.00 97.50 189 THR A CA 1
ATOM 1446 C C . THR A 1 189 ? 17.071 3.117 -19.335 1.00 97.50 189 THR A C 1
ATOM 1448 O O . THR A 1 189 ? 16.122 2.757 -20.026 1.00 97.50 189 THR A O 1
ATOM 1451 N N . TRP A 1 190 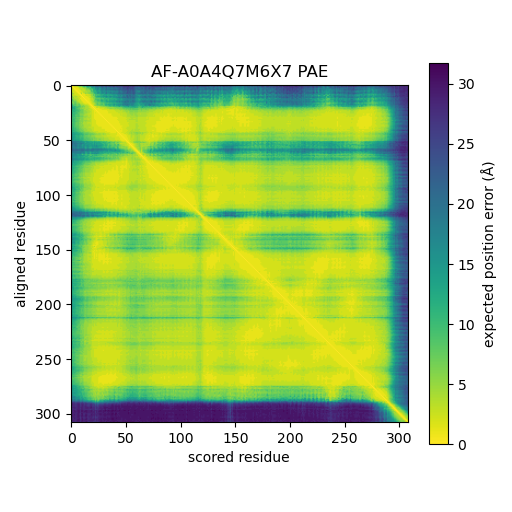? 17.938 2.248 -18.809 1.00 96.50 190 TRP A N 1
ATOM 1452 C CA . TRP A 1 190 ? 17.854 0.805 -19.045 1.00 96.50 190 TRP A CA 1
ATOM 1453 C C . TRP A 1 190 ? 16.587 0.178 -18.467 1.00 96.50 190 TRP A C 1
ATOM 1455 O O . TRP A 1 190 ? 15.937 -0.586 -19.170 1.00 96.50 190 TRP A O 1
ATOM 1465 N N . VAL A 1 191 ? 16.174 0.561 -17.254 1.00 95.38 191 VAL A N 1
ATOM 1466 C CA . VAL A 1 191 ? 14.904 0.103 -16.658 1.00 95.38 191 VAL A CA 1
ATOM 1467 C C . VAL A 1 191 ? 13.710 0.455 -17.552 1.00 95.38 191 VAL A C 1
ATOM 1469 O O . VAL A 1 191 ? 12.828 -0.378 -17.756 1.00 95.38 191 VAL A O 1
ATOM 1472 N N . LEU A 1 192 ? 13.674 1.673 -18.106 1.00 97.62 192 LEU A N 1
ATOM 1473 C CA . LEU A 1 192 ? 12.607 2.108 -19.012 1.00 97.62 192 LEU A CA 1
ATOM 1474 C C . LEU A 1 192 ? 12.628 1.346 -20.343 1.00 97.62 192 LEU A C 1
ATOM 1476 O O . LEU A 1 192 ? 11.565 0.992 -20.847 1.00 97.62 192 LEU A O 1
ATOM 1480 N N . LEU A 1 193 ? 13.813 1.087 -20.905 1.00 97.38 193 LEU A N 1
ATOM 1481 C CA . LEU A 1 193 ? 13.963 0.342 -22.158 1.00 97.38 193 LEU A CA 1
ATOM 1482 C C . LEU A 1 193 ? 13.597 -1.138 -21.995 1.00 97.38 193 LEU A C 1
ATOM 1484 O O . LEU A 1 193 ? 12.875 -1.679 -22.828 1.00 97.38 193 LEU A O 1
ATOM 1488 N N . GLU A 1 194 ? 14.046 -1.775 -20.914 1.00 95.94 194 GLU A N 1
ATOM 1489 C CA . GLU A 1 194 ? 13.749 -3.176 -20.601 1.00 95.94 194 GLU A CA 1
ATOM 1490 C C . GLU A 1 194 ? 12.256 -3.377 -20.317 1.00 95.94 194 GLU A C 1
ATOM 1492 O O . GLU A 1 194 ? 11.621 -4.279 -20.864 1.00 95.94 194 GLU A O 1
ATOM 1497 N N . GLY A 1 195 ? 11.658 -2.494 -19.514 1.00 93.50 195 GLY A N 1
ATOM 1498 C CA . GLY A 1 195 ? 10.236 -2.558 -19.185 1.00 93.50 195 GLY A CA 1
ATOM 1499 C C . GLY A 1 195 ? 9.302 -2.055 -20.286 1.00 93.50 195 GLY A C 1
ATOM 1500 O O . GLY A 1 195 ? 8.084 -2.137 -20.117 1.00 93.50 195 GLY A O 1
ATOM 1501 N N . ALA A 1 196 ? 9.828 -1.555 -21.410 1.00 96.12 196 ALA A N 1
ATOM 1502 C CA . ALA A 1 196 ? 9.041 -0.838 -22.409 1.00 96.12 196 ALA A CA 1
ATOM 1503 C C . ALA A 1 196 ? 7.853 -1.649 -22.946 1.00 96.12 196 ALA A C 1
ATOM 1505 O O . ALA A 1 196 ? 6.770 -1.112 -23.172 1.00 96.12 196 ALA A O 1
ATOM 1506 N N . HIS A 1 197 ? 8.043 -2.956 -23.131 1.00 95.12 197 HIS A N 1
ATOM 1507 C CA . HIS A 1 197 ? 7.013 -3.857 -23.657 1.00 95.12 197 HIS A CA 1
ATOM 1508 C C . HIS A 1 197 ? 5.850 -4.085 -22.681 1.00 95.12 197 HIS A C 1
ATOM 1510 O O . HIS A 1 197 ? 4.785 -4.525 -23.101 1.00 95.12 197 HIS A O 1
ATOM 1516 N N . GLY A 1 198 ? 6.033 -3.770 -21.396 1.00 94.94 198 GLY A N 1
ATOM 1517 C CA . GLY A 1 198 ? 4.971 -3.830 -20.396 1.00 94.94 198 GLY A CA 1
ATOM 1518 C C . GLY A 1 198 ? 4.030 -2.624 -20.421 1.00 94.94 198 GLY A C 1
ATOM 1519 O O . GLY A 1 198 ? 2.941 -2.704 -19.859 1.00 94.94 198 GLY A O 1
ATOM 1520 N N . SER A 1 199 ? 4.410 -1.507 -21.054 1.00 96.81 199 SER A N 1
ATOM 1521 C CA . SER A 1 199 ? 3.616 -0.274 -21.009 1.00 96.81 199 SER A CA 1
ATOM 1522 C C . SER A 1 199 ? 2.217 -0.454 -21.623 1.00 96.81 199 SER A C 1
ATOM 1524 O O . SER A 1 199 ? 2.103 -0.880 -22.776 1.00 96.81 199 SER A O 1
ATOM 1526 N N . PRO A 1 200 ? 1.142 -0.022 -20.932 1.00 96.56 200 PRO A N 1
ATOM 1527 C CA . PRO A 1 200 ? -0.212 -0.016 -21.491 1.00 96.56 200 PRO A CA 1
ATOM 1528 C C . PRO A 1 200 ? -0.387 0.995 -22.638 1.00 96.56 200 PRO A C 1
ATOM 1530 O O . PRO A 1 200 ? -1.396 0.955 -23.336 1.00 96.56 200 PRO A O 1
ATOM 1533 N N . PHE A 1 201 ? 0.579 1.897 -22.840 1.00 97.06 201 PHE A N 1
ATOM 1534 C CA . PHE A 1 201 ? 0.583 2.902 -23.907 1.00 97.06 201 PHE A CA 1
ATOM 1535 C C . PHE A 1 201 ? 1.484 2.509 -25.092 1.00 97.06 201 PHE A C 1
ATOM 1537 O O . PHE A 1 201 ? 1.699 3.313 -25.999 1.00 97.06 201 PHE A O 1
ATOM 1544 N N . GLY A 1 202 ? 1.998 1.274 -25.099 1.00 96.62 202 GLY A N 1
ATOM 1545 C CA . GLY A 1 202 ? 2.901 0.753 -26.123 1.00 96.62 202 GLY A CA 1
ATOM 1546 C C . GLY A 1 202 ? 4.367 1.133 -25.895 1.00 96.62 202 GLY A C 1
ATOM 1547 O O . GLY A 1 202 ? 4.684 2.126 -25.243 1.00 96.62 202 GLY A O 1
ATOM 1548 N N . ALA A 1 203 ? 5.283 0.344 -26.467 1.00 97.38 203 ALA A N 1
ATOM 1549 C CA . ALA A 1 203 ? 6.722 0.443 -26.193 1.00 97.38 203 ALA A CA 1
ATOM 1550 C C . ALA A 1 203 ? 7.357 1.796 -26.564 1.00 97.38 203 ALA A C 1
ATOM 1552 O O . ALA A 1 203 ? 8.328 2.207 -25.930 1.00 97.38 203 ALA A O 1
ATOM 1553 N N . ALA A 1 204 ? 6.790 2.515 -27.536 1.00 97.94 204 ALA A N 1
ATOM 1554 C CA . ALA A 1 204 ? 7.294 3.821 -27.959 1.00 97.94 204 ALA A CA 1
ATOM 1555 C C . ALA A 1 204 ? 7.209 4.887 -26.849 1.00 97.94 204 ALA A C 1
ATOM 1557 O O . ALA A 1 204 ? 8.059 5.772 -26.788 1.00 97.94 204 ALA A O 1
ATOM 1558 N N . PHE A 1 205 ? 6.218 4.802 -25.953 1.00 97.69 205 PHE A N 1
ATOM 1559 C CA . PHE A 1 205 ? 6.035 5.764 -24.862 1.00 97.69 205 PHE A CA 1
ATOM 1560 C C . PHE A 1 205 ? 7.213 5.774 -23.863 1.00 97.69 205 PHE A C 1
ATOM 1562 O O . PHE A 1 205 ? 7.865 6.813 -23.726 1.00 97.69 205 PHE A O 1
ATOM 1569 N N . PRO A 1 206 ? 7.556 4.656 -23.191 1.00 97.56 206 PRO A N 1
ATOM 1570 C CA . PRO A 1 206 ? 8.705 4.615 -22.288 1.00 97.56 206 PRO A CA 1
ATOM 1571 C C . PRO A 1 206 ? 10.042 4.775 -23.023 1.00 97.56 206 PRO A C 1
ATOM 1573 O O . PRO A 1 206 ? 10.949 5.381 -22.459 1.00 97.56 206 PRO A O 1
ATOM 1576 N N . GLN A 1 207 ? 10.166 4.321 -24.279 1.00 97.81 207 GLN A N 1
ATOM 1577 C CA . GLN A 1 207 ? 11.362 4.561 -25.103 1.00 97.81 207 GLN A CA 1
ATOM 1578 C C . GLN A 1 207 ? 11.595 6.058 -25.339 1.00 97.81 207 GLN A C 1
ATOM 1580 O O . GLN A 1 207 ? 12.707 6.545 -25.150 1.00 97.81 207 GLN A O 1
ATOM 1585 N N . ALA A 1 208 ? 10.545 6.815 -25.675 1.00 97.81 208 ALA A N 1
ATOM 1586 C CA . ALA A 1 208 ? 10.646 8.262 -25.829 1.00 97.81 208 ALA A CA 1
ATOM 1587 C C . ALA A 1 208 ? 11.111 8.935 -24.529 1.00 97.81 208 ALA A C 1
ATOM 1589 O O . ALA A 1 208 ? 11.983 9.799 -24.568 1.00 97.81 208 ALA A O 1
ATOM 1590 N N . ILE A 1 209 ? 10.590 8.504 -23.373 1.00 97.62 209 ILE A N 1
ATOM 1591 C CA . ILE A 1 209 ? 11.006 9.015 -22.058 1.00 97.62 209 ILE A CA 1
ATOM 1592 C C . ILE A 1 209 ? 12.466 8.655 -21.751 1.00 97.62 209 ILE A C 1
ATOM 1594 O O . ILE A 1 209 ? 13.202 9.498 -21.237 1.00 97.62 209 ILE A O 1
ATOM 1598 N N . ALA A 1 210 ? 12.893 7.431 -22.074 1.00 97.69 210 ALA A N 1
ATOM 1599 C CA . ALA A 1 210 ? 14.247 6.937 -21.829 1.00 97.69 210 ALA A CA 1
ATOM 1600 C C . ALA A 1 210 ? 15.321 7.769 -22.551 1.00 97.69 210 ALA A C 1
ATOM 1602 O O . ALA A 1 210 ? 16.428 7.920 -22.041 1.00 97.69 210 ALA A O 1
ATOM 1603 N N . HIS A 1 211 ? 14.988 8.346 -23.708 1.00 96.94 211 HIS A N 1
ATOM 1604 C CA . HIS A 1 211 ? 15.904 9.171 -24.498 1.00 96.94 211 HIS A CA 1
ATOM 1605 C C . HIS A 1 211 ? 15.853 10.672 -24.162 1.00 96.94 211 HIS A C 1
ATOM 1607 O O . HIS A 1 211 ? 16.573 11.461 -24.776 1.00 96.94 211 HIS A O 1
ATOM 1613 N N . LEU A 1 212 ? 15.043 11.095 -23.183 1.00 96.50 212 LEU A N 1
ATOM 1614 C CA . LEU A 1 212 ? 15.060 12.476 -22.697 1.00 96.50 212 LEU A CA 1
ATOM 1615 C C . LEU A 1 212 ? 16.270 12.713 -21.776 1.00 96.50 212 LEU A C 1
ATOM 1617 O O . LEU A 1 212 ? 16.534 11.897 -20.896 1.00 96.50 212 LEU A O 1
ATOM 1621 N N . PRO A 1 213 ? 16.967 13.859 -21.886 1.00 93.25 213 PRO A N 1
ATOM 1622 C CA . PRO A 1 213 ? 18.284 14.050 -21.270 1.00 93.25 213 PRO A CA 1
ATOM 1623 C C . PRO A 1 213 ? 18.290 14.051 -19.733 1.00 93.25 213 PRO A C 1
ATOM 1625 O O . PRO A 1 213 ? 19.303 13.726 -19.129 1.00 93.25 213 PRO A O 1
ATOM 1628 N N . VAL A 1 214 ? 17.184 14.435 -19.086 1.00 95.00 214 VAL A N 1
ATOM 1629 C CA . VAL A 1 214 ? 17.123 14.606 -17.616 1.00 95.00 214 VAL A CA 1
ATOM 1630 C C . VAL A 1 214 ? 16.021 13.766 -16.970 1.00 95.00 214 VAL A C 1
ATOM 1632 O O . VAL A 1 214 ? 16.064 13.498 -15.770 1.00 95.00 214 VAL A O 1
ATOM 1635 N N . ILE A 1 215 ? 15.024 13.318 -17.737 1.00 96.50 215 ILE A N 1
ATOM 1636 C CA . ILE A 1 215 ? 13.830 12.682 -17.167 1.00 96.50 215 ILE A CA 1
ATOM 1637 C C . ILE A 1 215 ? 14.140 11.340 -16.484 1.00 96.50 215 ILE A C 1
ATOM 1639 O O . ILE A 1 215 ? 13.708 11.184 -15.341 1.00 96.50 215 ILE A O 1
ATOM 1643 N N . PRO A 1 216 ? 14.918 10.405 -17.068 1.00 96.62 216 PRO A N 1
ATOM 1644 C CA . PRO A 1 216 ? 15.264 9.156 -16.385 1.00 96.62 216 PRO A CA 1
ATOM 1645 C C . PRO A 1 216 ? 15.980 9.406 -15.052 1.00 96.62 216 PRO A C 1
ATOM 1647 O O . PRO A 1 216 ? 15.616 8.840 -14.021 1.00 96.62 216 PRO A O 1
ATOM 1650 N N . GLN A 1 217 ? 16.939 10.332 -15.039 1.00 96.25 217 GLN A N 1
ATOM 1651 C CA . GLN A 1 217 ? 17.658 10.714 -13.827 1.00 96.25 217 GLN A CA 1
ATOM 1652 C C . GLN A 1 217 ? 16.729 11.349 -12.779 1.00 96.25 217 GLN A C 1
ATOM 1654 O O . GLN A 1 217 ? 16.817 11.027 -11.590 1.00 96.25 217 GLN A O 1
ATOM 1659 N N . ALA A 1 218 ? 15.814 12.227 -13.199 1.00 96.12 218 ALA A N 1
ATOM 1660 C CA . ALA A 1 218 ? 14.842 12.864 -12.314 1.00 96.12 218 ALA A CA 1
ATOM 1661 C C . ALA A 1 218 ? 13.860 11.850 -11.707 1.00 96.12 218 ALA A C 1
ATOM 1663 O O . ALA A 1 218 ? 13.568 11.933 -10.514 1.00 96.12 218 ALA A O 1
ATOM 1664 N N . LEU A 1 219 ? 13.400 10.863 -12.484 1.00 96.50 219 LEU A N 1
ATOM 1665 C CA . LEU A 1 219 ? 12.559 9.767 -11.996 1.00 96.50 219 LEU A CA 1
ATOM 1666 C C . LEU A 1 219 ? 13.302 8.918 -10.957 1.00 96.50 219 LEU A C 1
ATOM 1668 O O . LEU A 1 219 ? 12.771 8.661 -9.876 1.00 96.50 219 LEU A O 1
ATOM 1672 N N . ALA A 1 220 ? 14.550 8.536 -11.245 1.00 96.69 220 ALA A N 1
ATOM 1673 C CA . ALA A 1 220 ? 15.377 7.745 -10.336 1.00 96.69 220 ALA A CA 1
ATOM 1674 C C . ALA A 1 220 ? 15.661 8.480 -9.021 1.00 96.69 220 ALA A C 1
ATOM 1676 O O . ALA A 1 220 ? 15.467 7.929 -7.934 1.00 96.69 220 ALA A O 1
ATOM 1677 N N . THR A 1 221 ? 16.079 9.743 -9.124 1.00 96.81 221 THR A N 1
ATOM 1678 C CA . THR A 1 221 ? 16.384 10.602 -7.976 1.00 96.81 221 THR A CA 1
ATOM 1679 C C . THR A 1 221 ? 15.127 10.893 -7.164 1.00 96.81 221 THR A C 1
ATOM 1681 O O . THR A 1 221 ? 15.147 10.788 -5.941 1.00 96.81 221 THR A O 1
ATOM 1684 N N . GLY A 1 222 ? 14.015 11.219 -7.827 1.00 97.06 222 GLY A N 1
ATOM 1685 C CA . GLY A 1 222 ? 12.737 11.508 -7.184 1.00 97.06 222 GLY A CA 1
ATOM 1686 C C . GLY A 1 222 ? 12.183 10.310 -6.416 1.00 97.06 222 GLY A C 1
ATOM 1687 O O . GLY A 1 222 ? 11.801 10.464 -5.256 1.00 97.06 222 GLY A O 1
ATOM 1688 N N . ALA A 1 223 ? 12.208 9.115 -7.015 1.00 96.75 223 ALA A N 1
ATOM 1689 C CA . ALA A 1 223 ? 11.805 7.883 -6.340 1.00 96.75 223 ALA A CA 1
ATOM 1690 C C . ALA A 1 223 ? 12.675 7.610 -5.104 1.00 96.75 223 ALA A C 1
ATOM 1692 O O . ALA A 1 223 ? 12.153 7.349 -4.021 1.00 96.75 223 ALA A O 1
ATOM 1693 N N . LEU A 1 224 ? 13.998 7.749 -5.242 1.00 97.25 224 LEU A N 1
ATOM 1694 C CA . LEU A 1 224 ? 14.938 7.513 -4.152 1.00 97.25 224 LEU A CA 1
ATOM 1695 C C . LEU A 1 224 ? 14.760 8.516 -3.001 1.00 97.25 224 LEU A C 1
ATOM 1697 O O . LEU A 1 224 ? 14.731 8.124 -1.835 1.00 97.25 224 LEU A O 1
ATOM 1701 N N . LEU A 1 225 ? 14.595 9.805 -3.311 1.00 97.75 225 LEU A N 1
ATOM 1702 C CA . LEU A 1 225 ? 14.329 10.838 -2.310 1.00 97.75 225 LEU A CA 1
ATOM 1703 C C . LEU A 1 225 ? 12.999 10.595 -1.596 1.00 97.75 225 LEU A C 1
ATOM 1705 O O . LEU A 1 225 ? 12.950 10.690 -0.369 1.00 97.75 225 LEU A O 1
ATOM 1709 N N . LEU A 1 226 ? 11.934 10.263 -2.333 1.00 98.25 226 LEU A N 1
ATOM 1710 C CA . LEU A 1 226 ? 10.629 9.948 -1.749 1.00 98.25 226 LEU A CA 1
ATOM 1711 C C . LEU A 1 226 ? 10.730 8.771 -0.772 1.00 98.25 226 LEU A C 1
ATOM 1713 O O . LEU A 1 226 ? 10.232 8.858 0.348 1.00 98.25 226 LEU A O 1
ATOM 1717 N N . GLU A 1 227 ? 11.397 7.693 -1.178 1.00 98.25 227 GLU A N 1
ATOM 1718 C CA . GLU A 1 227 ? 11.571 6.485 -0.372 1.00 98.25 227 GLU A CA 1
ATOM 1719 C C . GLU A 1 227 ? 12.400 6.747 0.889 1.00 98.25 227 GLU A C 1
ATOM 1721 O O . GLU A 1 227 ? 11.935 6.483 1.999 1.00 98.25 227 GLU A O 1
ATOM 1726 N N . LEU A 1 228 ? 13.591 7.336 0.747 1.00 98.31 228 LEU A N 1
ATOM 1727 C CA . LEU A 1 228 ? 14.499 7.595 1.870 1.00 98.31 228 LEU A CA 1
ATOM 1728 C C . LEU A 1 228 ? 13.948 8.632 2.856 1.00 98.31 228 LEU A C 1
ATOM 1730 O O . LEU A 1 228 ? 14.250 8.576 4.047 1.00 98.31 228 LEU A O 1
ATOM 1734 N N . THR A 1 229 ? 13.127 9.575 2.387 1.00 98.38 229 THR A N 1
ATOM 1735 C CA . THR A 1 229 ? 12.529 10.605 3.250 1.00 98.38 229 THR A CA 1
ATOM 1736 C C . THR A 1 229 ? 11.123 10.255 3.738 1.00 98.38 229 THR A C 1
ATOM 1738 O O . THR A 1 229 ? 10.568 11.001 4.550 1.00 98.38 229 THR A O 1
ATOM 1741 N N . ALA A 1 230 ? 10.556 9.108 3.346 1.00 98.31 230 ALA A N 1
ATOM 1742 C CA . ALA A 1 230 ? 9.202 8.700 3.727 1.00 98.31 230 ALA A CA 1
ATOM 1743 C C . ALA A 1 230 ? 8.921 8.776 5.245 1.00 98.31 230 ALA A C 1
ATOM 1745 O O . ALA A 1 230 ? 7.881 9.334 5.619 1.00 98.31 230 ALA A O 1
ATOM 1746 N N . PRO A 1 231 ? 9.821 8.328 6.152 1.00 98.00 231 PRO A N 1
ATOM 1747 C CA . PRO A 1 231 ? 9.598 8.470 7.592 1.00 98.00 231 PRO A CA 1
ATOM 1748 C C . PRO A 1 231 ? 9.409 9.930 8.032 1.00 98.00 231 PRO A C 1
ATOM 1750 O O . PRO A 1 231 ? 8.549 10.212 8.866 1.00 98.00 231 PRO A O 1
ATOM 1753 N N . LEU A 1 232 ? 10.148 10.874 7.437 1.00 97.12 232 LEU A N 1
ATOM 1754 C CA . LEU A 1 232 ? 10.055 12.303 7.754 1.00 97.12 232 LEU A CA 1
ATOM 1755 C C . LEU A 1 232 ? 8.728 12.899 7.269 1.00 97.12 232 LEU A C 1
ATOM 1757 O O . LEU A 1 232 ? 8.046 13.597 8.027 1.00 97.12 232 LEU A O 1
ATOM 1761 N N . TRP A 1 233 ? 8.318 12.572 6.039 1.00 97.94 233 TRP A N 1
ATOM 1762 C CA . TRP A 1 233 ? 7.044 13.032 5.480 1.00 97.94 233 TRP A CA 1
ATOM 1763 C C . TRP A 1 233 ? 5.844 12.512 6.275 1.00 97.94 233 TRP A C 1
ATOM 1765 O O . TRP A 1 233 ? 4.845 13.217 6.435 1.00 97.94 233 TRP A O 1
ATOM 1775 N N . LEU A 1 234 ? 5.921 11.282 6.779 1.00 96.88 234 LEU A N 1
ATOM 1776 C CA . LEU A 1 234 ? 4.832 10.659 7.526 1.00 96.88 234 LEU A CA 1
ATOM 1777 C C . LEU A 1 234 ? 4.821 11.068 9.002 1.00 96.88 234 LEU A C 1
ATOM 1779 O O . LEU A 1 234 ? 3.744 11.172 9.604 1.00 96.88 234 LEU A O 1
ATOM 1783 N N . TYR A 1 235 ? 5.987 11.382 9.572 1.00 94.31 235 TYR A N 1
ATOM 1784 C CA . TYR A 1 235 ? 6.098 11.958 10.909 1.00 94.31 235 TYR A CA 1
ATOM 1785 C C . TYR A 1 235 ? 5.350 13.296 10.985 1.00 94.31 235 TYR A C 1
ATOM 1787 O O . TYR A 1 235 ? 4.443 13.466 11.813 1.00 94.31 235 TYR A O 1
ATOM 1795 N N . TRP A 1 236 ? 5.644 14.218 10.064 1.00 93.31 236 TRP A N 1
ATOM 1796 C CA . TRP A 1 236 ? 5.054 15.553 10.062 1.00 93.31 236 TRP A CA 1
ATOM 1797 C C . TRP A 1 236 ? 3.646 15.567 9.444 1.00 93.31 236 TRP A C 1
ATOM 1799 O O . TRP A 1 236 ? 3.424 15.242 8.284 1.00 93.31 236 TRP A O 1
ATOM 1809 N N . ARG A 1 237 ? 2.631 15.977 10.217 1.00 91.88 237 ARG A N 1
ATOM 1810 C CA . ARG A 1 237 ? 1.217 15.855 9.797 1.00 91.88 237 ARG A CA 1
ATOM 1811 C C . ARG A 1 237 ? 0.851 16.582 8.496 1.00 91.88 237 ARG A C 1
ATOM 1813 O O . ARG A 1 237 ? -0.043 16.124 7.796 1.00 91.88 237 ARG A O 1
ATOM 1820 N N . TRP A 1 238 ? 1.514 17.695 8.179 1.00 94.31 238 TRP A N 1
ATOM 1821 C CA . TRP A 1 238 ? 1.215 18.490 6.979 1.00 94.31 238 TRP A CA 1
ATOM 1822 C C . TRP A 1 238 ? 1.709 17.838 5.688 1.00 94.31 238 TRP A C 1
ATOM 1824 O O . TRP A 1 238 ? 1.106 18.040 4.638 1.00 94.31 238 TRP A O 1
ATOM 1834 N N . THR A 1 239 ? 2.759 17.023 5.767 1.00 96.69 239 THR A N 1
ATOM 1835 C CA . THR A 1 239 ? 3.393 16.373 4.614 1.00 96.69 239 THR A CA 1
ATOM 1836 C C . THR A 1 239 ? 2.764 15.023 4.280 1.00 96.69 239 THR A C 1
ATOM 1838 O O . THR A 1 239 ? 3.011 14.495 3.206 1.00 96.69 239 THR A O 1
ATOM 1841 N N . ARG A 1 240 ? 1.872 14.484 5.122 1.00 97.38 240 ARG A N 1
ATOM 1842 C CA . ARG A 1 240 ? 1.209 13.185 4.890 1.00 97.38 240 ARG A CA 1
ATOM 1843 C C . ARG A 1 240 ? 0.339 13.145 3.632 1.00 97.38 240 ARG A C 1
ATOM 1845 O O . ARG A 1 240 ? 0.365 12.161 2.904 1.00 97.38 240 ARG A O 1
ATOM 1852 N N . ALA A 1 241 ? -0.444 14.194 3.374 1.00 96.88 241 ALA A N 1
ATOM 1853 C CA . ALA A 1 241 ? -1.260 14.256 2.159 1.00 96.88 241 ALA A CA 1
ATOM 1854 C C . ALA A 1 241 ? -0.398 14.461 0.894 1.00 96.88 241 ALA A C 1
ATOM 1856 O O . ALA A 1 241 ? -0.562 13.683 -0.046 1.00 96.88 241 ALA A O 1
ATOM 1857 N N . PRO A 1 242 ? 0.579 15.392 0.885 1.00 97.75 242 PRO A N 1
ATOM 1858 C CA . PRO A 1 242 ? 1.589 15.454 -0.171 1.00 97.75 242 PRO A CA 1
ATOM 1859 C C . PRO A 1 242 ? 2.327 14.129 -0.404 1.00 97.75 242 PRO A C 1
ATOM 1861 O O . PRO A 1 242 ? 2.561 13.770 -1.550 1.00 97.75 242 PRO A O 1
ATOM 1864 N N . PHE A 1 243 ? 2.649 13.374 0.653 1.00 98.38 243 PHE A N 1
ATOM 1865 C CA . PHE A 1 243 ? 3.296 12.064 0.536 1.00 98.38 243 PHE A CA 1
ATOM 1866 C C . PHE A 1 243 ? 2.429 11.081 -0.250 1.00 98.38 243 PHE A C 1
ATOM 1868 O O . PHE A 1 243 ? 2.910 10.453 -1.185 1.00 98.38 243 PHE A O 1
ATOM 1875 N N . ALA A 1 244 ? 1.142 10.974 0.097 1.00 98.19 244 ALA A N 1
ATOM 1876 C CA . ALA A 1 244 ? 0.211 10.102 -0.617 1.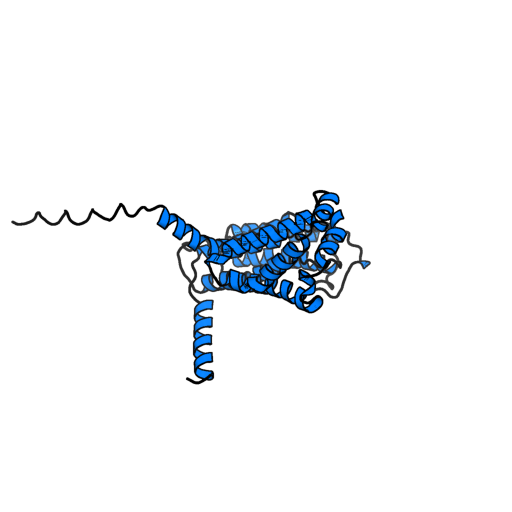00 98.19 244 ALA A CA 1
ATOM 1877 C C . ALA A 1 244 ? 0.095 10.477 -2.104 1.00 98.19 244 ALA A C 1
ATOM 1879 O O . ALA A 1 244 ? 0.039 9.591 -2.953 1.00 98.19 244 ALA A O 1
ATOM 1880 N N . LEU A 1 245 ? 0.107 11.777 -2.419 1.00 98.12 245 LEU A N 1
ATOM 1881 C CA . LEU A 1 245 ? 0.120 12.257 -3.800 1.00 98.12 245 LEU A CA 1
ATOM 1882 C C . LEU A 1 245 ? 1.427 11.892 -4.518 1.00 98.12 245 LEU A C 1
ATOM 1884 O O . LEU A 1 245 ? 1.376 11.367 -5.624 1.00 98.12 245 LEU A O 1
ATOM 1888 N N . ALA A 1 246 ? 2.585 12.121 -3.894 1.00 98.44 246 ALA A N 1
ATOM 1889 C CA . ALA A 1 246 ? 3.885 11.777 -4.470 1.00 98.44 246 ALA A CA 1
ATOM 1890 C C . ALA A 1 246 ? 4.004 10.269 -4.745 1.00 98.44 246 ALA A C 1
ATOM 1892 O O . ALA A 1 246 ? 4.447 9.863 -5.815 1.00 98.44 246 ALA A O 1
ATOM 1893 N N . VAL A 1 247 ? 3.518 9.443 -3.814 1.00 98.25 247 VAL A N 1
ATOM 1894 C CA . VAL A 1 247 ? 3.386 7.992 -3.975 1.00 98.25 247 VAL A CA 1
ATOM 1895 C C . VAL A 1 247 ? 2.494 7.633 -5.166 1.00 98.25 247 VAL A C 1
ATOM 1897 O O . VAL A 1 247 ? 2.864 6.773 -5.965 1.00 98.25 247 VAL A O 1
ATOM 1900 N N . ALA A 1 248 ? 1.337 8.286 -5.306 1.00 98.38 248 ALA A N 1
ATOM 1901 C CA . ALA A 1 248 ? 0.436 8.057 -6.432 1.00 98.38 248 ALA A CA 1
ATOM 1902 C C . ALA A 1 248 ? 1.101 8.414 -7.767 1.00 98.38 248 ALA A C 1
ATOM 1904 O O . ALA A 1 248 ? 1.038 7.623 -8.703 1.00 98.38 248 ALA A O 1
ATOM 1905 N N . VAL A 1 249 ? 1.782 9.560 -7.841 1.00 98.25 249 VAL A N 1
ATOM 1906 C CA . VAL A 1 249 ? 2.514 10.002 -9.038 1.00 98.25 249 VAL A CA 1
ATOM 1907 C C . VAL A 1 249 ? 3.613 9.006 -9.404 1.00 98.25 249 VAL A C 1
ATOM 1909 O O . VAL A 1 249 ? 3.663 8.550 -10.544 1.00 98.25 249 VAL A O 1
ATOM 1912 N N . MET A 1 250 ? 4.448 8.613 -8.438 1.00 97.50 250 MET A N 1
ATOM 1913 C CA . MET A 1 250 ? 5.540 7.665 -8.665 1.00 97.50 250 MET A CA 1
ATOM 1914 C C . MET A 1 250 ? 5.018 6.325 -9.194 1.00 97.50 250 MET A C 1
ATOM 1916 O O . MET A 1 250 ? 5.450 5.873 -10.251 1.00 97.50 250 MET A O 1
ATOM 1920 N N . HIS A 1 251 ? 4.049 5.704 -8.523 1.00 97.25 251 HIS A N 1
ATOM 1921 C CA . HIS A 1 251 ? 3.540 4.394 -8.948 1.00 97.25 251 HIS A CA 1
ATOM 1922 C C . HIS A 1 251 ? 2.706 4.450 -10.225 1.00 97.25 251 HIS A C 1
ATOM 1924 O O . HIS A 1 251 ? 2.742 3.508 -11.009 1.00 97.25 251 HIS A O 1
ATOM 1930 N N . THR A 1 252 ? 2.008 5.557 -10.486 1.00 96.69 252 THR A N 1
ATOM 1931 C CA . THR A 1 252 ? 1.328 5.756 -11.776 1.00 96.69 252 THR A CA 1
ATOM 1932 C C . THR A 1 252 ? 2.344 5.869 -12.910 1.00 96.69 252 THR A C 1
ATOM 1934 O O . THR A 1 252 ? 2.118 5.309 -13.976 1.00 96.69 252 THR A O 1
ATOM 1937 N N . SER A 1 253 ? 3.488 6.527 -12.679 1.00 96.00 253 SER A N 1
ATOM 1938 C CA . SER A 1 253 ? 4.578 6.576 -13.663 1.00 96.00 253 SER A CA 1
ATOM 1939 C C . SER A 1 253 ? 5.186 5.193 -13.917 1.00 96.00 253 SER A C 1
ATOM 1941 O O . SER A 1 253 ? 5.432 4.834 -15.063 1.00 96.00 253 SER A O 1
ATOM 1943 N N . ILE A 1 254 ? 5.331 4.373 -12.871 1.00 95.75 254 ILE A N 1
ATOM 1944 C CA . ILE A 1 254 ? 5.799 2.987 -12.983 1.00 95.75 254 ILE A CA 1
ATOM 1945 C C . ILE A 1 254 ? 4.808 2.148 -13.799 1.00 95.75 254 ILE A C 1
ATOM 1947 O O . ILE A 1 254 ? 5.221 1.429 -14.703 1.00 95.75 254 ILE A O 1
ATOM 1951 N N . TRP A 1 255 ? 3.507 2.264 -13.534 1.00 96.50 255 TRP A N 1
ATOM 1952 C CA . TRP A 1 255 ? 2.481 1.586 -14.325 1.00 96.50 255 TRP A CA 1
ATOM 1953 C C . TRP A 1 255 ? 2.486 2.052 -15.788 1.00 96.50 255 TRP A C 1
ATOM 1955 O O . TRP A 1 255 ? 2.488 1.224 -16.695 1.00 96.50 255 TRP A O 1
ATOM 1965 N N . ALA A 1 256 ? 2.550 3.363 -16.026 1.00 96.88 256 ALA A N 1
ATOM 1966 C CA . ALA A 1 256 ? 2.544 3.928 -17.370 1.00 96.88 256 ALA A CA 1
ATOM 1967 C C . ALA A 1 256 ? 3.774 3.504 -18.188 1.00 96.88 256 ALA A C 1
ATOM 1969 O O . ALA A 1 256 ? 3.644 3.216 -19.375 1.00 96.88 256 ALA A O 1
ATOM 1970 N N . CYS A 1 257 ? 4.957 3.441 -17.572 1.00 96.75 257 CYS A N 1
ATOM 1971 C CA . CYS A 1 257 ? 6.198 3.110 -18.273 1.00 96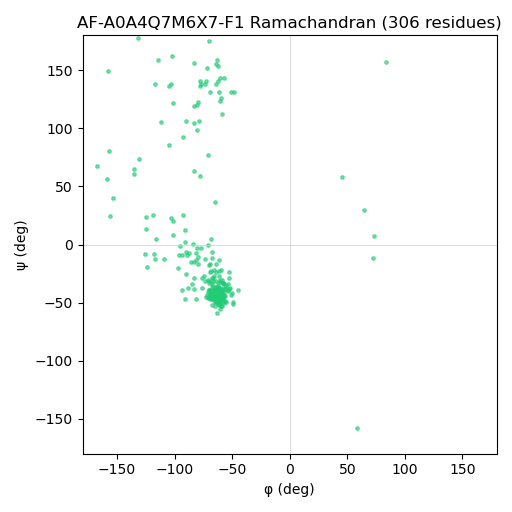.75 257 CYS A CA 1
ATOM 1972 C C . CYS A 1 257 ? 6.488 1.605 -18.337 1.00 96.75 257 CYS A C 1
ATOM 1974 O O . CYS A 1 257 ? 7.012 1.143 -19.343 1.00 96.75 257 CYS A O 1
ATOM 1976 N N . LEU A 1 258 ? 6.172 0.852 -17.280 1.00 95.56 258 LEU A N 1
ATOM 1977 C CA . LEU A 1 258 ? 6.609 -0.541 -17.101 1.00 95.56 258 LEU A CA 1
ATOM 1978 C C . LEU A 1 258 ? 5.444 -1.544 -17.046 1.00 95.56 258 LEU A C 1
ATOM 1980 O O . LEU A 1 258 ? 5.677 -2.747 -16.979 1.00 95.56 258 LEU A O 1
ATOM 1984 N N . GLY A 1 259 ? 4.190 -1.082 -17.001 1.00 94.06 259 GLY A N 1
ATOM 1985 C CA . GLY A 1 259 ? 3.012 -1.952 -16.873 1.00 94.06 259 GLY A CA 1
ATOM 1986 C C . GLY A 1 259 ? 2.814 -2.579 -15.495 1.00 94.06 259 GLY A C 1
ATOM 1987 O O . GLY A 1 259 ? 1.955 -3.444 -15.324 1.00 94.06 259 GLY A O 1
ATOM 1988 N N . LEU A 1 260 ? 3.603 -2.180 -14.495 1.00 92.19 260 LEU A N 1
ATOM 1989 C CA . LEU A 1 260 ? 3.560 -2.791 -13.169 1.00 92.19 260 LEU A CA 1
ATOM 1990 C C . LEU A 1 260 ? 2.436 -2.186 -12.315 1.00 92.19 260 LEU A C 1
ATOM 1992 O O . LEU A 1 260 ? 2.438 -0.997 -12.001 1.00 92.19 260 LEU A O 1
ATOM 1996 N N . ASP A 1 261 ? 1.482 -3.025 -11.903 1.00 92.00 261 ASP A N 1
ATOM 1997 C CA . ASP A 1 261 ? 0.353 -2.618 -11.061 1.00 92.00 261 ASP A CA 1
ATOM 1998 C C . ASP A 1 261 ? 0.731 -2.530 -9.571 1.00 92.00 261 ASP A C 1
ATOM 2000 O O . ASP A 1 261 ? 0.705 -3.525 -8.841 1.00 92.00 261 ASP A O 1
ATOM 2004 N N . TYR A 1 262 ? 1.007 -1.306 -9.114 1.00 93.94 262 TYR A N 1
ATOM 2005 C CA . TYR A 1 262 ? 1.200 -0.943 -7.704 1.00 93.94 262 TYR A CA 1
ATOM 2006 C C . TYR A 1 262 ? -0.022 -0.235 -7.090 1.00 93.94 262 TYR A C 1
ATOM 2008 O O . TYR A 1 262 ? 0.099 0.474 -6.085 1.00 93.94 262 TYR A O 1
ATOM 2016 N N . SER A 1 263 ? -1.223 -0.412 -7.654 1.00 95.38 263 SER A N 1
ATOM 2017 C CA . SER A 1 263 ? -2.448 0.225 -7.145 1.00 95.38 263 SER A CA 1
ATOM 2018 C C . SER A 1 263 ? -2.673 -0.040 -5.651 1.00 95.38 263 SER A C 1
ATOM 2020 O O . SER A 1 263 ? -3.030 0.873 -4.906 1.00 95.38 263 SER A O 1
ATOM 2022 N N . ALA A 1 264 ? -2.366 -1.248 -5.169 1.00 95.62 264 ALA A N 1
ATOM 2023 C CA . ALA A 1 264 ? -2.445 -1.590 -3.750 1.00 95.62 264 ALA A CA 1
ATOM 2024 C C . ALA A 1 264 ? -1.553 -0.699 -2.869 1.00 95.62 264 ALA A C 1
ATOM 2026 O O . ALA A 1 264 ? -1.986 -0.276 -1.793 1.00 95.62 264 ALA A O 1
ATOM 2027 N N . TRP A 1 265 ? -0.339 -0.355 -3.317 1.00 97.06 265 TRP A N 1
ATOM 2028 C CA . TRP A 1 265 ? 0.558 0.536 -2.576 1.00 97.06 265 TRP A CA 1
ATOM 2029 C C . TRP A 1 265 ? 0.002 1.952 -2.505 1.00 97.06 265 TRP A C 1
ATOM 2031 O O . TRP A 1 265 ? -0.026 2.542 -1.423 1.00 97.06 265 TRP A O 1
ATOM 2041 N N . VAL A 1 266 ? -0.483 2.472 -3.636 1.00 98.12 266 VAL A N 1
ATOM 2042 C CA . VAL A 1 266 ? -1.087 3.808 -3.722 1.00 98.12 266 VAL A CA 1
ATOM 2043 C C . VAL A 1 266 ? -2.303 3.906 -2.807 1.00 98.12 266 VAL A C 1
ATOM 2045 O O . VAL A 1 266 ? -2.382 4.803 -1.965 1.00 98.12 266 VAL A O 1
ATOM 2048 N N . LEU A 1 267 ? -3.225 2.949 -2.913 1.00 98.38 267 LEU A N 1
ATOM 2049 C CA . LEU A 1 267 ? -4.449 2.936 -2.120 1.00 98.38 267 LEU A CA 1
ATOM 2050 C C . LEU A 1 267 ? -4.162 2.724 -0.629 1.00 98.38 267 LEU A C 1
ATOM 2052 O O . LEU A 1 267 ? -4.801 3.359 0.207 1.00 98.38 267 LEU A O 1
ATOM 2056 N N . THR A 1 268 ? -3.175 1.895 -0.273 1.00 98.50 268 THR A N 1
ATOM 2057 C CA . THR A 1 268 ? -2.766 1.703 1.130 1.00 98.50 268 THR A CA 1
ATOM 2058 C C . THR A 1 268 ? -2.145 2.977 1.700 1.00 98.50 268 THR A C 1
ATOM 2060 O O . THR A 1 268 ? -2.515 3.406 2.796 1.00 98.50 268 THR A O 1
ATOM 2063 N N . ALA A 1 269 ? -1.242 3.626 0.958 1.00 98.31 269 ALA A N 1
ATOM 2064 C CA . ALA A 1 269 ? -0.648 4.893 1.369 1.00 98.31 269 ALA A CA 1
ATOM 2065 C C . ALA A 1 269 ? -1.725 5.971 1.558 1.00 98.31 269 ALA A C 1
ATOM 2067 O O . ALA A 1 269 ? -1.733 6.659 2.580 1.00 98.31 269 ALA A O 1
ATOM 2068 N N . ALA A 1 270 ? -2.687 6.063 0.635 1.00 98.44 270 ALA A N 1
ATOM 2069 C CA . ALA A 1 270 ? -3.821 6.973 0.738 1.00 98.44 270 ALA A CA 1
ATOM 2070 C C . ALA A 1 270 ? -4.710 6.663 1.957 1.00 98.44 270 ALA A C 1
ATOM 2072 O O . ALA A 1 270 ? -5.009 7.567 2.742 1.00 98.44 270 ALA A O 1
ATOM 2073 N N . ALA A 1 271 ? -5.072 5.392 2.165 1.00 98.12 271 ALA A N 1
ATOM 2074 C CA . ALA A 1 271 ? -5.904 4.934 3.279 1.00 98.12 271 ALA A CA 1
ATOM 2075 C C . ALA A 1 271 ? -5.305 5.273 4.651 1.00 98.12 271 ALA A C 1
ATOM 2077 O O . ALA A 1 271 ? -6.044 5.543 5.597 1.00 98.12 271 ALA A O 1
ATOM 2078 N N . VAL A 1 272 ? -3.977 5.284 4.769 1.00 97.62 272 VAL A N 1
ATOM 2079 C CA . VAL A 1 272 ? -3.275 5.573 6.026 1.00 97.62 272 VAL A CA 1
ATOM 2080 C C . VAL A 1 272 ? -2.965 7.066 6.179 1.00 97.62 272 VAL A C 1
ATOM 2082 O O . VAL A 1 272 ? -3.207 7.655 7.240 1.00 97.62 272 VAL A O 1
ATOM 2085 N N . ALA A 1 273 ? -2.431 7.701 5.136 1.00 97.75 273 ALA A N 1
ATOM 2086 C CA . ALA A 1 273 ? -1.885 9.050 5.223 1.00 97.75 273 ALA A CA 1
ATOM 2087 C C . ALA A 1 273 ? -2.953 10.145 5.093 1.00 97.75 273 ALA A C 1
ATOM 2089 O O . ALA A 1 273 ? -2.895 11.130 5.835 1.00 97.75 273 ALA A O 1
ATOM 2090 N N . LEU A 1 274 ? -3.966 9.981 4.232 1.00 96.88 274 LEU A N 1
ATOM 2091 C CA . LEU A 1 274 ? -4.975 11.024 3.998 1.00 96.88 274 LEU A CA 1
ATOM 2092 C C . LEU A 1 274 ? -5.860 11.312 5.218 1.00 96.88 274 LEU A C 1
ATOM 2094 O O . LEU A 1 274 ? -6.010 12.496 5.542 1.00 96.88 274 LEU A O 1
ATOM 2098 N N . PRO A 1 275 ? -6.394 10.314 5.959 1.00 94.19 275 PRO A N 1
ATOM 2099 C CA . PRO A 1 275 ? -7.295 10.599 7.076 1.00 94.19 275 PRO A CA 1
ATOM 2100 C C . PRO A 1 275 ? -6.671 11.495 8.146 1.00 94.19 275 PRO A C 1
ATOM 2102 O O . PRO A 1 275 ? -7.356 12.313 8.756 1.00 94.19 275 PRO A O 1
ATOM 2105 N N . THR A 1 276 ? -5.361 11.367 8.367 1.00 88.44 276 THR A N 1
ATOM 2106 C CA . THR A 1 276 ? -4.638 12.193 9.344 1.00 88.44 276 THR A CA 1
ATOM 2107 C C . THR A 1 276 ? -3.925 13.392 8.716 1.00 88.44 276 THR A C 1
ATOM 2109 O O . THR A 1 276 ? -3.629 14.354 9.426 1.00 88.44 276 THR A O 1
ATOM 2112 N N . GLY A 1 277 ? -3.674 13.356 7.406 1.00 91.50 277 GLY A N 1
ATOM 2113 C CA . GLY A 1 277 ? -2.971 14.388 6.653 1.00 91.50 277 GLY A CA 1
ATOM 2114 C C . GLY A 1 277 ? -3.854 15.538 6.185 1.00 91.50 277 GLY A C 1
ATOM 2115 O O . GLY A 1 277 ? -3.389 16.668 6.192 1.00 91.50 277 GLY A O 1
ATOM 2116 N N . LEU A 1 278 ? -5.123 15.298 5.834 1.00 91.25 278 LEU A N 1
ATOM 2117 C CA . LEU A 1 278 ? -6.016 16.341 5.297 1.00 91.25 278 LEU A CA 1
ATOM 2118 C C . LEU A 1 278 ? -6.556 17.304 6.363 1.00 91.25 278 LEU A C 1
ATOM 2120 O O . LEU A 1 278 ? -6.807 18.470 6.073 1.00 91.25 278 LEU A O 1
ATOM 2124 N N . THR A 1 279 ? -6.696 16.844 7.609 1.00 87.19 279 THR A N 1
ATOM 2125 C CA . THR A 1 279 ? -7.227 17.650 8.727 1.00 87.19 279 THR A CA 1
ATOM 2126 C C . THR A 1 279 ? -6.566 19.038 8.868 1.00 87.19 279 THR A C 1
ATOM 2128 O O . THR A 1 279 ? -7.298 20.027 8.939 1.00 87.19 279 THR A O 1
ATOM 2131 N N . PRO A 1 280 ? -5.221 19.177 8.915 1.00 87.31 280 PRO A N 1
ATOM 2132 C CA . PRO A 1 280 ? -4.582 20.491 9.029 1.00 87.31 280 PRO A CA 1
ATOM 2133 C C . PRO A 1 280 ? -4.838 21.411 7.824 1.00 87.31 280 PRO A C 1
ATOM 2135 O O . PRO A 1 280 ? -5.023 22.613 8.017 1.00 87.31 280 PRO A O 1
ATOM 2138 N N . TRP A 1 281 ? -4.897 20.855 6.610 1.00 85.31 281 TRP A N 1
ATOM 2139 C CA . TRP A 1 281 ? -5.167 21.609 5.382 1.00 85.31 281 TRP A CA 1
ATOM 2140 C C . TRP A 1 281 ? -6.594 22.151 5.353 1.00 85.31 281 TRP A C 1
ATOM 2142 O O . TRP A 1 281 ? -6.792 23.340 5.112 1.00 85.31 281 TRP A O 1
ATOM 2152 N N . LEU A 1 282 ? -7.579 21.313 5.686 1.00 88.12 282 LEU A N 1
ATOM 2153 C CA . LEU A 1 282 ? -8.982 21.724 5.767 1.00 88.12 282 LEU A CA 1
ATOM 2154 C C . LEU A 1 282 ? -9.178 22.833 6.808 1.00 88.12 282 LEU A C 1
ATOM 2156 O O . LEU A 1 282 ? -9.768 23.864 6.500 1.00 88.12 282 LEU A O 1
ATOM 2160 N N . ALA A 1 283 ? -8.581 22.691 7.994 1.00 86.19 283 ALA A N 1
ATOM 2161 C CA . ALA A 1 283 ? -8.647 23.720 9.031 1.00 86.19 283 ALA A CA 1
ATOM 2162 C C . ALA A 1 283 ? -7.995 25.051 8.603 1.00 86.19 283 ALA A C 1
ATOM 2164 O O . ALA A 1 283 ? -8.434 26.124 9.017 1.00 86.19 283 ALA A O 1
ATOM 2165 N N . ALA A 1 284 ? -6.934 25.012 7.791 1.00 86.56 284 ALA A N 1
ATOM 2166 C CA . ALA A 1 284 ? -6.315 26.221 7.248 1.00 86.56 284 ALA A CA 1
ATOM 2167 C C . ALA A 1 284 ? -7.200 26.906 6.196 1.00 86.56 284 ALA A C 1
ATOM 2169 O O . ALA A 1 284 ? -7.311 28.131 6.207 1.00 86.56 284 ALA A O 1
ATOM 2170 N N . LEU A 1 285 ? -7.849 26.128 5.326 1.00 88.69 285 LEU A N 1
ATOM 2171 C CA . LEU A 1 285 ? -8.794 26.641 4.332 1.00 88.69 285 LEU A CA 1
ATOM 2172 C C . LEU A 1 285 ? -10.040 27.246 4.993 1.00 88.69 285 LEU A C 1
ATOM 2174 O O . LEU A 1 285 ? -10.478 28.319 4.590 1.00 88.69 285 LEU A O 1
ATOM 2178 N N . GLU A 1 286 ? -10.574 26.610 6.036 1.00 90.12 286 GLU A N 1
ATOM 2179 C CA . GLU A 1 286 ? -11.710 27.130 6.809 1.00 90.12 286 GLU A CA 1
ATOM 2180 C C . GLU A 1 286 ? -11.382 28.458 7.500 1.00 90.12 286 GLU A C 1
ATOM 2182 O O . GLU A 1 286 ? -12.190 29.383 7.445 1.00 90.12 286 GLU A O 1
ATOM 2187 N N . ARG A 1 287 ? -10.184 28.590 8.092 1.00 87.44 287 ARG A N 1
ATOM 2188 C CA . ARG A 1 287 ? -9.723 29.866 8.663 1.00 87.44 287 ARG A CA 1
ATOM 2189 C C . ARG A 1 287 ? -9.634 30.969 7.611 1.00 87.44 287 ARG A C 1
ATOM 2191 O O . ARG A 1 287 ? -10.071 32.073 7.880 1.00 87.44 287 ARG A O 1
ATOM 2198 N N . ARG A 1 288 ? -9.130 30.669 6.409 1.00 86.31 288 ARG A N 1
ATOM 2199 C CA . ARG A 1 288 ? -9.054 31.647 5.306 1.00 86.31 288 ARG A CA 1
ATOM 2200 C C . ARG A 1 288 ? -10.424 32.057 4.758 1.00 86.31 288 ARG A C 1
ATOM 2202 O O . ARG A 1 288 ? -10.558 33.156 4.241 1.00 86.31 288 ARG A O 1
ATOM 2209 N N . ARG A 1 289 ? -11.426 31.176 4.842 1.00 84.81 289 ARG A N 1
ATOM 2210 C CA . ARG A 1 289 ? -12.802 31.439 4.382 1.00 84.81 289 ARG A CA 1
ATOM 2211 C C . ARG A 1 289 ? -13.650 32.221 5.381 1.00 84.81 289 ARG A C 1
ATOM 2213 O O . ARG A 1 289 ? -14.722 32.677 5.001 1.00 84.81 289 ARG A O 1
ATOM 2220 N N . ARG A 1 290 ? -13.213 32.355 6.635 1.00 77.62 290 ARG A N 1
ATOM 2221 C CA . ARG A 1 290 ? -13.818 33.271 7.605 1.00 77.62 290 ARG A CA 1
ATOM 2222 C C . ARG A 1 290 ? -13.055 34.597 7.539 1.00 77.62 290 ARG A C 1
ATOM 2224 O O . ARG A 1 290 ? -12.039 34.704 8.214 1.00 77.62 290 ARG A O 1
ATOM 2231 N N . PRO A 1 291 ? -13.481 35.580 6.725 1.00 65.75 291 PRO A N 1
ATOM 2232 C CA . PRO A 1 291 ? -12.976 36.937 6.885 1.00 65.75 291 PRO A CA 1
ATOM 2233 C C . PRO A 1 291 ? -13.271 37.404 8.316 1.00 65.75 291 PRO A C 1
ATOM 2235 O O . PRO A 1 291 ? -14.316 37.056 8.873 1.00 65.75 291 PRO A O 1
ATOM 2238 N N . ASP A 1 292 ? -12.353 38.172 8.900 1.00 64.88 292 ASP A N 1
ATOM 2239 C CA . ASP A 1 292 ? -12.347 38.679 10.284 1.00 64.88 292 ASP A CA 1
ATOM 2240 C C . ASP A 1 292 ? -13.499 39.670 10.616 1.00 64.88 292 ASP A C 1
ATOM 2242 O O . ASP A 1 292 ? -13.322 40.627 11.361 1.00 64.88 292 ASP A O 1
ATOM 2246 N N . GLY A 1 293 ? -14.703 39.471 10.067 1.00 56.41 293 GLY A N 1
ATOM 2247 C CA . GLY A 1 293 ? -15.797 40.449 10.060 1.00 56.41 293 GLY A CA 1
ATOM 2248 C C . GLY A 1 293 ? -17.076 40.070 10.812 1.00 56.41 293 GLY A C 1
ATOM 2249 O O . GLY A 1 293 ? -18.038 40.825 10.747 1.00 56.41 293 GLY A O 1
ATOM 2250 N N . VAL A 1 294 ? -17.135 38.941 11.526 1.00 55.91 294 VAL A N 1
ATOM 2251 C CA . VAL A 1 294 ? -18.269 38.644 12.428 1.00 55.91 294 VAL A CA 1
ATOM 2252 C C . VAL A 1 294 ? -17.729 38.206 13.784 1.00 55.91 294 VAL A C 1
ATOM 2254 O O . VAL A 1 294 ? -17.727 37.028 14.144 1.00 55.91 294 VAL A O 1
ATOM 2257 N N . GLY A 1 295 ? -17.220 39.182 14.534 1.00 48.78 295 GLY A N 1
ATOM 2258 C CA . GLY A 1 295 ? -17.071 39.039 15.977 1.00 48.78 295 GLY A CA 1
ATOM 2259 C C . GLY A 1 295 ? -18.447 38.850 16.633 1.00 48.78 295 GLY A C 1
ATOM 2260 O O . GLY A 1 295 ? -19.456 39.298 16.082 1.00 48.78 295 GLY A O 1
ATOM 2261 N N . PRO A 1 296 ? -18.531 38.191 17.800 1.00 47.47 296 PRO A N 1
ATOM 2262 C CA . PRO A 1 296 ? -19.784 38.023 18.527 1.00 47.47 296 PRO A CA 1
ATOM 2263 C C . PRO A 1 296 ? -20.250 39.362 19.130 1.00 47.47 296 PRO A C 1
ATOM 2265 O O . PRO A 1 296 ? -20.142 39.594 20.328 1.00 47.47 296 PRO A O 1
ATOM 2268 N N . MET A 1 297 ? -20.810 40.253 18.310 1.00 49.53 297 MET A N 1
ATOM 2269 C CA . MET A 1 297 ? -21.621 41.392 18.758 1.00 49.53 297 MET A CA 1
ATOM 2270 C C . MET A 1 297 ? -23.066 40.927 18.993 1.00 49.53 297 MET A C 1
ATOM 2272 O O . MET A 1 297 ? -23.992 41.329 18.301 1.00 49.53 297 MET A O 1
ATOM 2276 N N . ALA A 1 298 ? -23.268 40.024 19.953 1.00 51.12 298 ALA A N 1
ATOM 2277 C CA . ALA A 1 298 ? -24.609 39.646 20.407 1.00 51.12 298 ALA A CA 1
ATOM 2278 C C . ALA A 1 298 ? -24.579 39.023 21.812 1.00 51.12 298 ALA A C 1
ATOM 2280 O O . ALA A 1 298 ? -25.019 37.896 22.003 1.00 51.12 298 ALA A O 1
ATOM 2281 N N . SER A 1 299 ? -24.029 39.726 22.810 1.00 49.09 299 SER A N 1
ATOM 2282 C CA . SER A 1 299 ? -24.225 39.339 24.223 1.00 49.09 299 SER A CA 1
ATOM 2283 C C . SER A 1 299 ? -24.057 40.489 25.233 1.00 49.09 299 SER A C 1
ATOM 2285 O O . SER A 1 299 ? -23.752 40.237 26.393 1.00 49.09 299 SER A O 1
ATOM 2287 N N . ALA A 1 300 ? -24.248 41.752 24.832 1.00 47.16 300 ALA A N 1
ATOM 2288 C CA . ALA A 1 300 ? -24.093 42.899 25.746 1.00 47.16 300 ALA A CA 1
ATOM 2289 C C . ALA A 1 300 ? -25.328 43.821 25.840 1.00 47.16 300 ALA A C 1
ATOM 2291 O O . ALA A 1 300 ? -25.227 44.920 26.373 1.00 47.16 300 ALA A O 1
ATOM 2292 N N . ALA A 1 301 ? -26.498 43.395 25.346 1.00 49.41 301 ALA A N 1
ATOM 2293 C CA . ALA A 1 301 ? -27.706 44.236 25.309 1.00 49.41 301 ALA A CA 1
ATOM 2294 C C . ALA A 1 301 ? -28.943 43.623 26.000 1.00 49.41 301 ALA A C 1
ATOM 2296 O O . ALA A 1 301 ? -30.072 43.988 25.684 1.00 49.41 301 ALA A O 1
ATOM 2297 N N . ARG A 1 302 ? -28.760 42.701 26.952 1.00 49.91 302 ARG A N 1
ATOM 2298 C CA . ARG A 1 302 ? -29.844 42.216 27.826 1.00 49.91 302 ARG A CA 1
ATOM 2299 C C . ARG A 1 302 ? -29.383 42.144 29.280 1.00 49.91 302 ARG A C 1
ATOM 2301 O O . ARG A 1 302 ? -29.350 41.067 29.851 1.00 49.91 302 ARG A O 1
ATOM 2308 N N . ASP A 1 303 ? -28.991 43.280 29.849 1.00 46.88 303 ASP A N 1
ATOM 2309 C CA . ASP A 1 303 ? -28.927 43.407 31.315 1.00 46.88 303 ASP A CA 1
ATOM 2310 C C . ASP A 1 303 ? -29.098 44.858 31.801 1.00 46.88 303 ASP A C 1
ATOM 2312 O O . ASP A 1 303 ? -28.397 45.360 32.675 1.00 46.88 303 ASP A O 1
ATOM 2316 N N . ARG A 1 304 ? -30.016 45.596 31.165 1.00 51.91 304 ARG A N 1
ATOM 2317 C CA . ARG A 1 304 ? -30.456 46.918 31.637 1.00 51.91 304 ARG A CA 1
ATOM 2318 C C . ARG A 1 304 ? -31.971 47.030 31.562 1.00 51.91 304 ARG A C 1
ATOM 2320 O O . ARG A 1 304 ? -32.487 47.822 30.785 1.00 51.91 304 ARG A O 1
ATOM 2327 N N . SER A 1 305 ? -32.683 46.231 32.350 1.00 52.19 305 SER A N 1
ATOM 2328 C CA . SER A 1 305 ? -34.078 46.533 32.696 1.00 52.19 305 SER A CA 1
ATOM 2329 C C . SER A 1 305 ? -34.583 45.661 33.846 1.00 52.19 305 SER A C 1
ATOM 2331 O O . SER A 1 305 ? -35.467 44.842 33.637 1.00 52.19 305 SER A O 1
ATOM 2333 N N . THR A 1 306 ? -34.052 45.859 35.052 1.00 48.47 306 THR A N 1
ATOM 2334 C CA . THR A 1 306 ? -34.809 45.657 36.303 1.00 48.47 306 THR A CA 1
ATOM 2335 C C . THR A 1 306 ? -34.163 46.479 37.417 1.00 48.47 306 THR A C 1
ATOM 2337 O O . THR A 1 306 ? -33.379 45.983 38.218 1.00 48.47 306 THR A O 1
ATOM 2340 N N . VAL A 1 307 ? -34.491 47.773 37.428 1.00 53.88 307 VAL A N 1
ATOM 2341 C CA . VAL A 1 307 ? -34.576 48.580 38.649 1.00 53.88 307 VAL A CA 1
ATOM 2342 C C . VAL A 1 307 ? -36.055 48.896 38.824 1.00 53.88 307 VAL A C 1
ATOM 2344 O O . VAL A 1 307 ? -36.592 49.696 38.055 1.00 53.88 307 VAL A O 1
ATOM 2347 N N . ARG A 1 308 ? -36.692 48.223 39.782 1.00 45.91 308 ARG A N 1
ATOM 2348 C CA . ARG A 1 308 ? -37.670 48.722 40.763 1.00 45.91 308 ARG A CA 1
ATOM 2349 C C . ARG A 1 308 ? -38.286 47.542 41.498 1.00 45.91 308 ARG A C 1
ATOM 2351 O O . ARG A 1 308 ? -38.694 46.584 40.809 1.00 45.91 308 ARG A O 1
#

Nearest PDB structures (foldseek):
  8qae-assembly1_A  TM=2.485E-01  e=1.458E+00  synthetic construct

Radius of gyration: 24.36 Å; Cα contacts (8 Å, |Δi|>4): 422; chain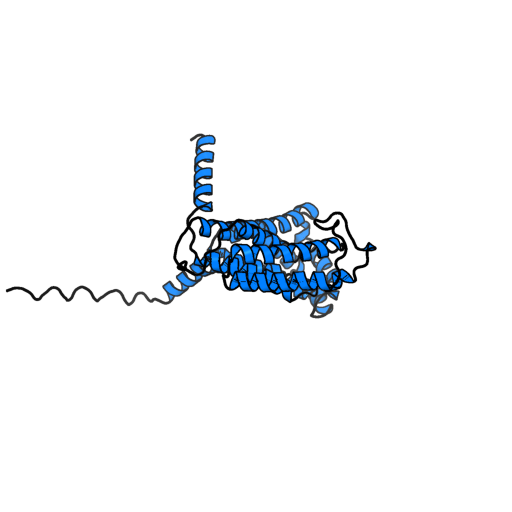s: 1; bounding box: 63×77×69 Å

Organism: NCBI:txid228973

pLDDT: mean 90.06, std 12.13, range [45.91, 98.75]

Sequence (308 aa):
MSAAAWLGRERRRFDALLIAPGEARHARWVHAGVAAVVGLRLAARDWTVLADRDPALRTHTNLLGWAPDLPASALIALQVVGVLAAVAAIARLRPRVAFAVAWACYLVLCGLWTSSGKVMHNDVLTVWVGAVWLFASPPGRGVRPRERGAGWGWPPRASLAVLGCVYFLTGFQKLVHSGPRWAFSDNMTWVLLEGAHGSPFGAAFPQAIAHLPVIPQALATGALLLELTAPLWLYWR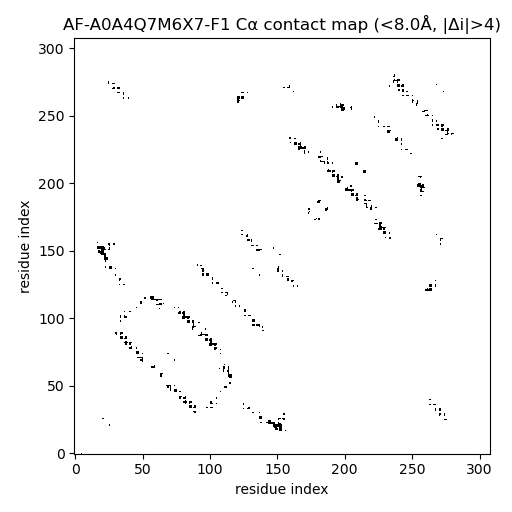WTRAPFALAVAVMHTSIWACLGLDYSAWVLTAAAVALPTGLTPWLAALERRRRPDGVGPMASAARDRSTVR

Mean predicted aligned error: 7.34 Å

Secondary structure (DSSP, 8-state):
--HHHHHHHHHHHHHHHHHS-EEHHHHHHHHHHHHHHHHHHHHHS--GGGTT--GGG--TTSTTTTSPP--HHHHHHHHHHHHHHHHHHHTTSSHHHHHHHHHHHHHHHHHHHHTTT---HHHHHHHHHHHHHHSS----TTS-TT-EEHHHHHHHHHHHHHHHHHHHHHHHHHHHHHTTHHHHSTHHHHHHHHGGGG-TT-THHHHHHHTSSSHHHHHHHHHHHHHHHHHHHHHSTTTHHHHHHHHHHHHHHHHHHH----HHHHHHHHHHHHHHHHHHHHHHHHHHHS-S------SSSSS-----

Foldseek 3Di:
DDPVVVVVVVVVVVVCQQLPWDFLQLLLLLLLLLLVLLLCVLPVDQLQVLLVADPVLFACPFPCSVPDRDHSVVLVVLSVLLNVLSVCLNVQVVNLVSLVSNLVSSCVSLRSVCRSVDNPPLCVLSSQLSVLSNPADRDHPPDDRGDIGSSRSNSLVVSLVSLLVVLQVVLVVCCVVQNCCQQVHLVLLVVLQVLLCLAPVHSVVSNVQSPDPCRSNCLSVLSSCLSNCSSVLSVDLQSLVVSLVSQVVNVVVCCRRRVDDNVSSSSSSCSSRVSRNCVVVVVVVVVVVDDPPDDPPPDDPPDPDDDD

Solvent-accessible surface area (backbone atoms only — not comparable to full-atom values): 15838 Å² total; per-residue (Å²): 134,56,69,67,61,50,52,56,50,52,51,53,51,50,52,49,64,46,48,35,64,18,38,31,43,47,28,39,46,28,52,34,34,46,29,47,48,53,22,47,56,44,67,75,48,83,62,47,64,64,47,76,53,64,77,88,44,55,33,68,90,38,98,37,29,84,60,77,89,53,57,44,68,57,46,50,49,40,36,51,54,13,31,53,19,12,52,30,24,54,73,40,49,62,36,52,60,20,36,43,50,17,50,48,36,48,50,51,54,50,29,51,48,30,10,49,69,46,79,53,70,48,50,48,60,46,52,58,38,48,55,49,52,66,79,36,63,68,68,55,78,87,59,56,55,80,44,69,34,41,67,28,21,31,48,53,52,49,30,40,48,48,50,14,48,55,36,23,49,56,28,47,50,45,40,73,77,47,39,72,46,48,28,77,41,66,52,37,27,51,52,26,55,71,27,7,80,43,13,84,75,40,41,66,54,21,42,56,46,36,72,39,96,54,53,28,40,49,52,34,40,50,53,39,50,52,17,59,42,26,47,61,34,52,68,40,52,76,36,15,36,58,44,30,49,54,47,37,53,53,42,50,50,43,23,53,27,37,42,47,76,36,61,52,45,35,49,38,40,36,24,52,26,36,64,63,10,44,56,65,56,53,55,51,52,54,54,69,70,52,66,98,78,77,71,89,89,80,83,85,86,85,85,85,85,85,89,132